Protein AF-A0A372QDQ0-F1 (afdb_monomer)

Radius of gyration: 23.82 Å; Cα contacts (8 Å, |Δi|>4): 183; chains: 1; bounding box: 50×65×63 Å

Solvent-accessible surface area (backbone atoms only — not comparable to full-atom values): 11408 Å² total; per-residue (Å²): 129,86,80,48,80,45,73,42,29,32,33,54,68,84,56,54,78,88,70,44,43,79,44,79,46,51,33,83,35,34,39,49,54,52,32,43,54,56,33,66,79,36,40,83,85,34,65,90,52,59,41,85,57,48,44,43,28,42,39,81,42,80,62,60,93,82,69,76,76,75,81,60,65,80,80,68,54,75,91,61,44,44,79,58,53,50,89,39,42,39,38,82,78,44,82,59,87,72,73,82,63,32,42,35,32,40,36,39,74,66,84,78,73,65,78,81,43,52,71,57,52,52,47,51,50,52,56,56,72,66,58,64,87,86,69,82,75,87,72,100,69,91,75,88,67,61,97,77,76,43,75,64,56,56,49,51,52,52,50,52,54,49,50,52,51,53,52,53,53,51,53,52,50,53,54,51,53,53,56,51,56,62,62,66,73,75,118

Sequence (187 aa):
MSSFNITLCCLIHGNNISAAFPVKVDNDKTIGELKKIIKDENSNEFFEVDAKNLTLWKVEIPVNDDDKEEIKQLILQDNQKTKLLGIRYIEDYWTDSPPKRCIHVIIEPPVIDISNQSTSIAKITHDMENFSLDNQMNASVPVSLSPNFFPEFLKILKENSEIMKQITLSLEQEKNRKKEFEKGNTQ

Mean predicted aligned error: 16.89 Å

Foldseek 3Di:
DDKDKAWAFEDEQQDDSVPTDIDIDIQQDFVLVVLVSVCVVVCVVCVVPDSVQKKKKFAWAADDPVSPDDPPSVPDDPVRIDTGDRGDTNCVVDVDHHDPRTHTMYIYGHDPPCPVVCVVVVVVVVVVVPDDPPPPDDDDDDPPDDPPPDPPVVVVVVVVVVVVVVVVVVVVVVVVVVVVVVVVPPD

pLDDT: mean 75.11, std 18.67, range [32.41, 97.94]

Structure (mmCIF, N/CA/C/O backbone):
data_AF-A0A372QDQ0-F1
#
_entry.id   AF-A0A372QDQ0-F1
#
loop_
_atom_site.group_PDB
_atom_site.id
_atom_site.type_symbol
_atom_site.label_atom_id
_atom_site.label_alt_id
_atom_site.label_comp_id
_atom_site.label_asym_id
_atom_site.label_entity_id
_atom_site.label_seq_id
_atom_site.pdbx_PDB_ins_code
_atom_site.Cartn_x
_atom_site.Cartn_y
_atom_site.Cartn_z
_atom_site.occupancy
_atom_site.B_iso_or_equiv
_atom_site.auth_seq_id
_atom_site.auth_comp_id
_atom_site.auth_asym_id
_atom_site.auth_atom_id
_atom_site.pdbx_PDB_model_num
ATOM 1 N N . MET A 1 1 ? -0.294 -0.193 -25.756 1.00 54.97 1 MET A N 1
ATOM 2 C CA . MET A 1 1 ? 0.833 -0.341 -24.817 1.00 54.97 1 MET A CA 1
ATOM 3 C C . MET A 1 1 ? 0.951 -1.818 -24.501 1.00 54.97 1 MET A C 1
ATOM 5 O O . MET A 1 1 ? -0.074 -2.491 -24.489 1.00 54.97 1 MET A O 1
ATOM 9 N N . SER A 1 2 ? 2.163 -2.352 -24.388 1.00 69.50 2 SER A N 1
ATOM 10 C CA . SER A 1 2 ? 2.345 -3.764 -24.042 1.00 69.50 2 SER A CA 1
ATOM 11 C C . SER A 1 2 ? 1.997 -3.946 -22.568 1.00 69.50 2 SER A C 1
ATOM 13 O O . SER A 1 2 ? 2.567 -3.243 -21.739 1.00 69.50 2 SER A O 1
ATOM 15 N N . SER A 1 3 ? 1.066 -4.848 -22.258 1.00 78.12 3 SER A N 1
ATOM 16 C CA . SER A 1 3 ? 0.787 -5.233 -20.873 1.00 78.12 3 SER A CA 1
ATOM 17 C C . SER A 1 3 ? 2.008 -5.972 -20.314 1.00 78.12 3 SER A C 1
ATOM 19 O O . SER A 1 3 ? 2.538 -6.885 -20.958 1.00 78.12 3 SER A O 1
ATOM 21 N N . PHE A 1 4 ? 2.493 -5.548 -19.152 1.00 85.19 4 PHE A N 1
ATOM 22 C CA . PHE A 1 4 ? 3.545 -6.223 -18.404 1.00 85.19 4 PHE A CA 1
ATOM 23 C C . PHE A 1 4 ? 3.188 -6.282 -16.920 1.00 85.19 4 PHE A C 1
ATOM 25 O O . PHE A 1 4 ? 2.495 -5.424 -16.378 1.00 85.19 4 PHE A O 1
ATOM 32 N N . ASN A 1 5 ? 3.684 -7.322 -16.256 1.00 90.44 5 ASN A N 1
ATOM 33 C CA . ASN A 1 5 ? 3.454 -7.535 -14.835 1.00 90.44 5 ASN A CA 1
ATOM 34 C C . ASN A 1 5 ? 4.458 -6.731 -14.007 1.00 90.44 5 ASN A C 1
ATOM 36 O O . ASN A 1 5 ? 5.669 -6.839 -14.212 1.00 90.44 5 ASN A O 1
ATOM 40 N N . ILE A 1 6 ? 3.955 -5.986 -13.030 1.00 93.06 6 ILE A N 1
ATOM 41 C CA . ILE A 1 6 ? 4.747 -5.296 -12.015 1.00 93.06 6 ILE A CA 1
ATOM 42 C C . ILE A 1 6 ? 4.590 -6.021 -10.673 1.00 93.06 6 ILE A C 1
ATOM 44 O O . ILE A 1 6 ? 3.557 -6.619 -10.372 1.00 93.06 6 ILE A O 1
ATOM 48 N N . THR A 1 7 ? 5.640 -5.999 -9.854 1.00 94.88 7 THR A N 1
ATOM 49 C CA . THR A 1 7 ? 5.570 -6.453 -8.460 1.00 94.88 7 THR A CA 1
ATOM 50 C C . THR A 1 7 ? 5.789 -5.257 -7.550 1.00 94.88 7 THR A C 1
ATOM 52 O O . THR A 1 7 ? 6.838 -4.619 -7.607 1.00 94.88 7 THR A O 1
ATOM 55 N N . LEU A 1 8 ? 4.796 -4.962 -6.718 1.00 95.62 8 LEU A N 1
ATOM 56 C CA . LEU A 1 8 ? 4.808 -3.864 -5.763 1.00 95.62 8 LEU A CA 1
ATOM 57 C C . LEU A 1 8 ? 4.923 -4.434 -4.352 1.00 95.62 8 LEU A C 1
ATOM 59 O O . LEU A 1 8 ? 4.025 -5.112 -3.871 1.00 95.62 8 LEU A O 1
ATOM 63 N N . CYS A 1 9 ? 6.028 -4.153 -3.672 1.00 94.69 9 CYS A N 1
ATOM 64 C CA . CYS A 1 9 ? 6.120 -4.351 -2.225 1.00 94.69 9 CYS A CA 1
ATOM 65 C C . CYS A 1 9 ? 5.206 -3.362 -1.488 1.00 94.69 9 CYS A C 1
ATOM 67 O O . CYS A 1 9 ? 5.363 -2.140 -1.596 1.00 94.69 9 CYS A O 1
ATOM 69 N N . CYS A 1 10 ? 4.284 -3.923 -0.727 1.00 94.44 10 CYS A N 1
ATOM 70 C CA . CYS A 1 10 ? 3.224 -3.271 0.012 1.00 94.44 10 CYS A CA 1
ATOM 71 C C . CYS A 1 10 ? 3.499 -3.365 1.515 1.00 94.44 10 CYS A C 1
ATOM 73 O O . CYS A 1 10 ? 3.966 -4.394 1.994 1.00 94.44 10 CYS A O 1
ATOM 75 N N . LEU A 1 11 ? 3.194 -2.306 2.263 1.00 91.06 11 LEU A N 1
ATOM 76 C CA . LEU A 1 11 ? 3.283 -2.288 3.722 1.00 91.06 11 LEU A CA 1
ATOM 77 C C . LEU A 1 11 ? 2.060 -1.586 4.313 1.00 91.06 11 LEU A C 1
ATOM 79 O O . LEU A 1 11 ? 1.697 -0.487 3.895 1.00 91.06 11 LEU A O 1
ATOM 83 N N . ILE A 1 12 ? 1.435 -2.207 5.307 1.00 89.00 12 ILE A N 1
ATOM 84 C CA . ILE A 1 12 ? 0.326 -1.597 6.042 1.00 89.00 12 ILE A CA 1
ATOM 85 C C . ILE A 1 12 ? 0.885 -0.545 6.999 1.00 89.00 12 ILE A C 1
ATOM 87 O O . ILE A 1 12 ? 1.876 -0.769 7.695 1.00 89.00 12 ILE A O 1
ATOM 91 N N . HIS A 1 13 ? 0.275 0.635 6.993 1.00 85.88 13 HIS A N 1
ATOM 92 C CA . HIS A 1 13 ? 0.669 1.741 7.846 1.00 85.88 13 HIS A CA 1
ATOM 93 C C . HIS A 1 13 ? 0.573 1.338 9.323 1.00 85.88 13 HIS A C 1
ATOM 95 O O . HIS A 1 13 ? -0.476 0.900 9.782 1.00 85.88 13 HIS A O 1
ATOM 101 N N . GLY A 1 14 ? 1.671 1.515 10.062 1.00 78.50 14 GLY A N 1
ATOM 102 C CA . GLY A 1 14 ? 1.791 1.109 11.465 1.00 78.50 14 GLY A CA 1
ATOM 103 C C . GLY A 1 14 ? 2.478 -0.245 11.673 1.00 78.50 14 GLY A C 1
ATOM 104 O O . GLY A 1 14 ? 2.964 -0.503 12.773 1.00 78.50 14 GLY A O 1
ATOM 105 N N . ASN A 1 15 ? 2.601 -1.072 10.632 1.00 81.31 15 ASN A N 1
ATOM 106 C CA . ASN A 1 15 ? 3.298 -2.354 10.709 1.00 81.31 15 ASN A CA 1
ATOM 107 C C . ASN A 1 15 ? 4.820 -2.183 10.565 1.00 81.31 15 ASN A C 1
ATOM 109 O O . ASN A 1 15 ? 5.322 -1.187 10.039 1.00 81.31 15 ASN A O 1
ATOM 113 N N . ASN A 1 16 ? 5.569 -3.191 11.021 1.00 81.62 16 ASN A N 1
ATOM 114 C CA . ASN A 1 16 ? 7.016 -3.263 10.823 1.00 81.62 16 ASN A CA 1
ATOM 115 C C . ASN A 1 16 ? 7.355 -3.538 9.345 1.00 81.62 16 ASN A C 1
ATOM 117 O O . ASN A 1 16 ? 6.615 -4.243 8.663 1.00 81.62 16 ASN A O 1
ATOM 121 N N . ILE A 1 17 ? 8.501 -3.045 8.864 1.00 81.25 17 ILE A N 1
ATOM 122 C CA . ILE A 1 17 ? 8.977 -3.255 7.483 1.00 81.25 17 ILE A CA 1
ATOM 123 C C . ILE A 1 17 ? 9.089 -4.751 7.133 1.00 81.25 17 ILE A C 1
ATOM 125 O O . ILE A 1 17 ? 8.812 -5.131 5.999 1.00 81.25 17 ILE A O 1
ATOM 129 N N . SER A 1 18 ? 9.414 -5.616 8.098 1.00 82.75 18 SER A N 1
ATOM 130 C CA . SER A 1 18 ? 9.432 -7.079 7.919 1.00 82.75 18 SER A CA 1
ATOM 131 C C . SER A 1 18 ? 8.070 -7.689 7.563 1.00 82.75 18 SER A C 1
ATOM 133 O O . SER A 1 18 ? 8.028 -8.774 6.991 1.00 82.75 18 SER A O 1
ATOM 135 N N . ALA A 1 19 ? 6.967 -6.995 7.860 1.00 85.62 19 ALA A N 1
ATOM 136 C CA . ALA A 1 19 ? 5.615 -7.398 7.478 1.00 85.62 19 ALA A CA 1
ATOM 137 C C . ALA A 1 19 ? 5.239 -6.951 6.054 1.00 85.62 19 ALA A C 1
ATOM 139 O O . ALA A 1 19 ? 4.101 -7.152 5.629 1.00 85.62 19 ALA A O 1
ATOM 140 N N . ALA A 1 20 ? 6.159 -6.320 5.319 1.00 89.44 20 ALA A N 1
ATOM 141 C CA . ALA A 1 20 ? 5.923 -5.972 3.930 1.00 89.44 20 ALA A CA 1
ATOM 142 C C . ALA A 1 20 ? 5.736 -7.229 3.071 1.00 89.44 20 ALA A C 1
ATOM 144 O O . ALA A 1 20 ? 6.439 -8.229 3.227 1.00 89.44 20 ALA A O 1
ATOM 145 N N . PHE A 1 21 ? 4.812 -7.155 2.119 1.00 92.12 21 PHE A N 1
ATOM 146 C CA . PHE A 1 21 ? 4.439 -8.273 1.258 1.00 92.12 21 PHE A CA 1
ATOM 147 C C . PHE A 1 21 ? 4.416 -7.848 -0.216 1.00 92.12 21 PHE A C 1
ATOM 149 O O . PHE A 1 21 ? 4.100 -6.698 -0.527 1.00 92.12 21 PHE A O 1
ATOM 156 N N . PRO A 1 22 ? 4.792 -8.733 -1.151 1.00 94.38 22 PRO A N 1
ATOM 157 C CA . PRO A 1 22 ? 4.768 -8.423 -2.573 1.00 94.38 22 PRO A CA 1
ATOM 158 C C . PRO A 1 22 ? 3.378 -8.660 -3.173 1.00 94.38 22 PRO A C 1
ATOM 160 O O . PRO A 1 22 ? 2.831 -9.747 -3.035 1.00 94.38 22 PRO A O 1
ATOM 163 N N . VAL A 1 23 ? 2.877 -7.694 -3.939 1.00 95.75 23 VAL A N 1
ATOM 164 C CA . VAL A 1 23 ? 1.646 -7.811 -4.733 1.00 95.75 23 VAL A CA 1
ATOM 165 C C . VAL A 1 23 ? 1.992 -7.784 -6.216 1.00 95.75 23 VAL A C 1
ATOM 167 O O . VAL A 1 23 ? 2.738 -6.912 -6.671 1.00 95.75 23 VAL A O 1
ATOM 170 N N . LYS A 1 24 ? 1.448 -8.729 -6.986 1.00 95.06 24 LYS A N 1
ATOM 171 C CA . LYS A 1 24 ? 1.589 -8.759 -8.449 1.00 95.06 24 LYS A CA 1
ATOM 172 C C . LYS A 1 24 ? 0.352 -8.170 -9.112 1.00 95.06 24 LYS A C 1
ATOM 174 O O . LYS A 1 24 ? -0.768 -8.521 -8.753 1.00 95.06 24 LYS A O 1
ATOM 179 N N . VAL A 1 25 ? 0.559 -7.296 -10.089 1.00 95.06 25 VAL A N 1
ATOM 180 C CA . VAL A 1 25 ? -0.524 -6.656 -10.845 1.00 95.06 25 VAL A CA 1
ATOM 181 C C . VAL A 1 25 ? -0.035 -6.303 -12.251 1.00 95.06 25 VAL A C 1
ATOM 183 O O . VAL A 1 25 ? 1.151 -6.031 -12.437 1.00 95.06 25 VAL A O 1
ATOM 186 N N . ASP A 1 26 ? -0.919 -6.320 -13.248 1.00 94.94 26 ASP A N 1
ATOM 187 C CA . ASP A 1 26 ? -0.575 -5.840 -14.590 1.00 94.94 26 ASP A CA 1
ATOM 188 C C . ASP A 1 26 ? -0.576 -4.298 -14.628 1.00 94.94 26 ASP A C 1
ATOM 190 O O . ASP A 1 26 ? -1.349 -3.635 -13.931 1.00 94.94 26 ASP A O 1
ATOM 194 N N . ASN A 1 27 ? 0.303 -3.703 -15.435 1.00 92.31 27 ASN A N 1
ATOM 195 C CA . ASN A 1 27 ? 0.452 -2.245 -15.535 1.00 92.31 27 ASN A CA 1
ATOM 196 C C . ASN A 1 27 ? -0.784 -1.534 -16.127 1.00 92.31 27 ASN A C 1
ATOM 198 O O . ASN A 1 27 ? -1.028 -0.366 -15.821 1.00 92.31 27 ASN A O 1
ATOM 202 N N . ASP A 1 28 ? -1.566 -2.241 -16.944 1.00 94.12 28 ASP A N 1
ATOM 203 C CA . ASP A 1 28 ? -2.802 -1.765 -17.573 1.00 94.12 28 ASP A CA 1
ATOM 204 C C . ASP A 1 28 ? -4.035 -1.899 -16.661 1.00 94.12 28 ASP A C 1
ATOM 206 O O . ASP A 1 28 ? -5.163 -1.621 -17.075 1.00 94.12 28 ASP A O 1
ATOM 210 N N . LYS A 1 29 ? -3.836 -2.298 -15.399 1.00 96.25 29 LYS A N 1
ATOM 211 C CA . LYS A 1 29 ? -4.876 -2.336 -14.369 1.00 96.25 29 LYS A CA 1
ATOM 212 C C . LYS A 1 29 ? -4.982 -1.026 -13.626 1.00 96.25 29 LYS A C 1
ATOM 214 O O . LYS A 1 29 ? -4.050 -0.228 -13.555 1.00 96.25 29 LYS A O 1
ATOM 219 N N . THR A 1 30 ? -6.147 -0.814 -13.036 1.00 97.44 30 THR A N 1
ATOM 220 C CA . THR A 1 30 ? -6.418 0.369 -12.221 1.00 97.44 30 THR A CA 1
ATOM 221 C C . THR A 1 30 ? -5.902 0.208 -10.793 1.00 97.44 30 THR A C 1
ATOM 223 O O . THR A 1 30 ? -5.832 -0.893 -10.243 1.00 97.44 30 THR A O 1
ATOM 226 N N . ILE A 1 31 ? -5.653 1.329 -10.114 1.00 97.94 31 ILE A N 1
ATOM 227 C CA . ILE A 1 31 ? -5.431 1.342 -8.659 1.00 97.94 31 ILE A CA 1
ATOM 228 C C . ILE A 1 31 ? -6.635 0.744 -7.911 1.00 97.94 31 ILE A C 1
ATOM 230 O O . ILE A 1 31 ? -6.475 0.135 -6.855 1.00 97.94 31 ILE A O 1
ATOM 234 N N . GLY A 1 32 ? -7.852 0.893 -8.443 1.00 97.31 32 GLY A N 1
ATOM 235 C CA . GLY A 1 32 ? -9.045 0.244 -7.901 1.00 97.31 32 GLY A CA 1
ATOM 236 C C . GLY A 1 32 ? -8.954 -1.285 -7.904 1.00 97.31 32 GLY A C 1
ATOM 237 O O . GLY A 1 32 ? -9.392 -1.916 -6.943 1.00 97.31 32 GLY A O 1
ATOM 238 N N . GLU A 1 33 ? -8.364 -1.882 -8.940 1.00 97.38 33 GLU A N 1
ATOM 239 C CA . GLU A 1 33 ? -8.083 -3.321 -8.991 1.00 97.38 33 GLU A CA 1
ATOM 240 C C . GLU A 1 33 ? -6.958 -3.709 -8.026 1.00 97.38 33 GLU A C 1
ATOM 242 O O . GLU A 1 33 ? -7.128 -4.671 -7.280 1.00 97.38 33 GLU A O 1
ATOM 247 N N . LEU A 1 34 ? -5.887 -2.911 -7.925 1.00 97.62 34 LEU A N 1
ATOM 248 C CA . LEU A 1 34 ? -4.833 -3.123 -6.922 1.00 97.62 34 LEU A CA 1
ATOM 249 C C . LEU A 1 34 ? -5.397 -3.166 -5.490 1.00 97.62 34 LEU A C 1
ATOM 251 O O . LEU A 1 34 ? -5.037 -4.044 -4.711 1.00 97.62 34 LEU A O 1
ATOM 255 N N . LYS A 1 35 ? -6.333 -2.269 -5.146 1.00 97.25 35 LYS A N 1
ATOM 256 C CA . LYS A 1 35 ? -7.010 -2.280 -3.835 1.00 97.25 35 LYS A CA 1
ATOM 257 C C . LYS A 1 35 ? -7.752 -3.592 -3.561 1.00 97.25 35 LYS A C 1
ATOM 259 O O . LYS A 1 35 ? -7.782 -4.034 -2.416 1.00 97.25 35 LYS A O 1
ATOM 264 N N . LYS A 1 36 ? -8.371 -4.196 -4.582 1.00 96.50 36 LYS A N 1
ATOM 265 C CA . LYS A 1 36 ? -9.068 -5.485 -4.441 1.00 96.50 36 LYS A CA 1
ATOM 266 C C . LYS A 1 36 ? -8.072 -6.611 -4.189 1.00 96.50 36 LYS A C 1
ATOM 268 O O . LYS A 1 36 ? -8.250 -7.341 -3.227 1.00 96.50 36 LYS A O 1
ATOM 273 N N . ILE A 1 37 ? -6.999 -6.667 -4.979 1.00 96.00 37 ILE A N 1
ATOM 274 C CA . ILE A 1 37 ? -5.940 -7.674 -4.826 1.00 96.00 37 ILE A CA 1
ATOM 275 C C . ILE A 1 37 ? -5.338 -7.605 -3.415 1.00 96.00 37 ILE A C 1
ATOM 277 O O . ILE A 1 37 ? -5.287 -8.614 -2.722 1.00 96.00 37 ILE A O 1
ATOM 281 N N . ILE A 1 38 ? -4.982 -6.403 -2.942 1.00 94.31 38 ILE A N 1
ATOM 282 C CA . ILE A 1 38 ? -4.452 -6.192 -1.583 1.00 94.31 38 ILE A CA 1
ATOM 283 C C . ILE A 1 38 ? -5.418 -6.711 -0.512 1.00 94.31 38 ILE A C 1
ATOM 285 O O . ILE A 1 38 ? -4.987 -7.377 0.431 1.00 94.31 38 ILE A O 1
ATOM 289 N N . LYS A 1 39 ? -6.714 -6.392 -0.641 1.00 90.81 39 LYS A N 1
ATOM 290 C CA . LYS A 1 39 ? -7.747 -6.850 0.295 1.00 90.81 39 LYS A CA 1
ATOM 291 C C . LYS A 1 39 ? -7.862 -8.371 0.299 1.00 90.81 39 LYS A C 1
ATOM 293 O O . LYS A 1 39 ? -7.965 -8.958 1.370 1.00 90.81 39 LYS A O 1
ATOM 298 N N . ASP A 1 40 ? -7.868 -8.986 -0.876 1.00 90.19 40 ASP A N 1
ATOM 299 C CA . ASP A 1 40 ? -8.051 -10.428 -1.021 1.00 90.19 40 ASP A CA 1
ATOM 300 C C . ASP A 1 40 ? -6.836 -11.201 -0.477 1.00 90.19 40 ASP A C 1
ATOM 302 O O . ASP A 1 40 ? -7.013 -12.220 0.188 1.00 90.19 40 ASP A O 1
ATOM 306 N N . GLU A 1 41 ? -5.615 -10.684 -0.660 1.00 88.88 41 GLU A N 1
ATOM 307 C CA . GLU A 1 41 ? -4.389 -11.257 -0.079 1.00 88.88 41 GLU A CA 1
ATOM 308 C C . GLU A 1 41 ? -4.310 -11.098 1.451 1.00 88.88 41 GLU A C 1
ATOM 310 O O . GLU A 1 41 ? -3.704 -11.925 2.129 1.00 88.88 41 GLU A O 1
ATOM 315 N N . ASN A 1 42 ? -4.946 -10.063 2.008 1.00 85.25 42 ASN A N 1
ATOM 316 C CA . ASN A 1 42 ? -4.941 -9.752 3.441 1.00 85.25 42 ASN A CA 1
ATOM 317 C C . ASN A 1 42 ? -6.360 -9.817 4.024 1.00 85.25 42 ASN A C 1
ATOM 319 O O . ASN A 1 42 ? -6.782 -8.947 4.789 1.00 85.25 42 ASN A O 1
ATOM 323 N N . SER A 1 43 ? -7.111 -10.858 3.658 1.00 80.12 43 SER A N 1
ATOM 324 C CA . SER A 1 43 ? -8.539 -10.979 3.973 1.00 80.12 43 SER A CA 1
ATOM 325 C C . SER A 1 43 ? -8.855 -10.926 5.466 1.00 80.12 43 SER A C 1
ATOM 327 O O . SER A 1 43 ? -9.931 -10.469 5.831 1.00 80.12 43 SER A O 1
ATOM 329 N N . ASN A 1 44 ? -7.939 -11.388 6.322 1.00 77.88 44 ASN A N 1
ATOM 330 C CA . ASN A 1 44 ? -8.107 -11.344 7.777 1.00 77.88 44 ASN A CA 1
ATOM 331 C C . ASN A 1 44 ? -7.962 -9.917 8.322 1.00 77.88 44 ASN A C 1
ATOM 333 O O . ASN A 1 44 ? -8.738 -9.511 9.178 1.00 77.88 44 ASN A O 1
ATOM 337 N N . GLU A 1 45 ? -7.002 -9.157 7.796 1.00 78.81 45 GLU A N 1
ATOM 338 C CA . GLU A 1 45 ? -6.728 -7.778 8.216 1.00 78.81 45 GLU A CA 1
ATOM 339 C C . GLU A 1 45 ? -7.816 -6.815 7.717 1.00 78.81 45 GLU A C 1
ATOM 341 O O . GLU A 1 45 ? -8.217 -5.880 8.406 1.00 78.81 45 GLU A O 1
ATOM 346 N N . PHE A 1 46 ? -8.338 -7.067 6.513 1.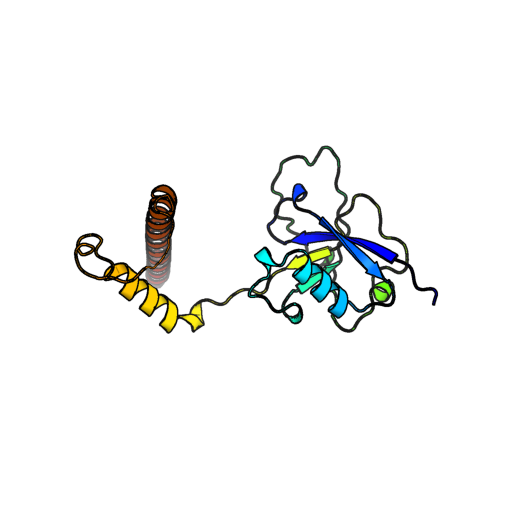00 80.31 46 PHE A N 1
ATOM 347 C CA . PHE A 1 46 ? -9.319 -6.209 5.843 1.00 80.31 46 PHE A CA 1
ATOM 348 C C . PHE A 1 46 ? -10.713 -6.843 5.730 1.00 80.31 46 PHE A C 1
ATOM 350 O O . PHE A 1 46 ? -11.476 -6.482 4.831 1.00 80.31 46 PHE A O 1
ATOM 357 N N . PHE A 1 47 ? -11.068 -7.778 6.620 1.00 78.81 47 PHE A N 1
ATOM 358 C CA . PHE A 1 47 ? -12.335 -8.522 6.548 1.00 78.81 47 PHE A CA 1
ATOM 359 C C . PHE A 1 47 ? -13.565 -7.598 6.509 1.00 78.81 47 PHE A C 1
ATOM 361 O O . PHE A 1 47 ? -14.452 -7.780 5.676 1.00 78.81 47 PHE A O 1
ATOM 368 N N . GLU A 1 48 ? -13.583 -6.566 7.357 1.00 80.44 48 GLU A N 1
ATOM 369 C CA . GLU A 1 48 ? -14.692 -5.602 7.466 1.00 80.44 48 GLU A CA 1
ATOM 370 C C . GLU A 1 48 ? -14.488 -4.332 6.624 1.00 80.44 48 GLU A C 1
ATOM 372 O O . GLU A 1 48 ? -15.326 -3.429 6.617 1.00 80.44 48 GLU A O 1
ATOM 377 N N . VAL A 1 49 ? -13.368 -4.233 5.906 1.00 83.75 49 VAL A N 1
ATOM 378 C CA . VAL A 1 49 ? -12.994 -3.030 5.162 1.00 83.75 49 VAL A CA 1
ATOM 379 C C . VAL A 1 49 ? -13.277 -3.229 3.679 1.00 83.75 49 VAL A C 1
ATOM 381 O O . VAL A 1 49 ? -12.649 -4.047 3.010 1.00 83.75 49 VAL A O 1
ATOM 384 N N . ASP A 1 50 ? -14.183 -2.428 3.115 1.00 87.94 50 ASP A N 1
ATOM 385 C CA . ASP A 1 50 ? -14.343 -2.374 1.661 1.00 87.94 50 ASP A CA 1
ATOM 386 C C . ASP A 1 50 ? -13.029 -1.940 0.996 1.00 87.94 50 ASP A C 1
ATOM 388 O O . ASP A 1 50 ? -12.454 -0.912 1.356 1.00 87.94 50 ASP A O 1
ATOM 392 N N . ALA A 1 51 ? -12.615 -2.633 -0.071 1.00 91.50 51 ALA A N 1
ATOM 393 C CA . ALA A 1 51 ? -11.392 -2.303 -0.812 1.00 91.50 51 ALA A CA 1
ATOM 394 C C . ALA A 1 51 ? -11.337 -0.823 -1.233 1.00 91.50 51 ALA A C 1
ATOM 396 O O . ALA A 1 51 ? -10.284 -0.195 -1.186 1.00 91.50 51 ALA A O 1
ATOM 397 N N . LYS A 1 52 ? -12.481 -0.223 -1.596 1.00 92.25 52 LYS A N 1
ATOM 398 C CA . LYS A 1 52 ? -12.574 1.195 -1.995 1.00 92.25 52 LYS A CA 1
ATOM 399 C C . LYS A 1 52 ? -12.144 2.165 -0.880 1.00 92.25 52 LYS A C 1
ATOM 401 O O . LYS A 1 52 ? -11.635 3.240 -1.203 1.00 92.25 52 LYS A O 1
ATOM 406 N N . ASN A 1 53 ? -12.324 1.768 0.382 1.00 91.31 53 ASN A N 1
ATOM 407 C CA . ASN A 1 53 ? -12.047 2.570 1.573 1.00 91.31 53 ASN A CA 1
ATOM 408 C C . ASN A 1 53 ? -10.565 2.532 1.973 1.00 91.31 53 ASN A C 1
ATOM 410 O O . ASN A 1 53 ? -10.138 3.374 2.758 1.00 91.31 53 ASN A O 1
ATOM 414 N N . LEU A 1 54 ? -9.771 1.611 1.414 1.00 93.38 54 LEU A N 1
ATOM 415 C CA . LEU A 1 54 ? -8.321 1.615 1.590 1.00 93.38 54 LEU A CA 1
ATOM 416 C C . LEU A 1 54 ? -7.725 2.859 0.934 1.00 93.38 54 LEU A C 1
ATOM 418 O O . LEU A 1 54 ? -7.993 3.138 -0.242 1.00 93.38 54 LEU A O 1
ATOM 422 N N . THR A 1 55 ? -6.885 3.591 1.657 1.00 94.50 55 THR A N 1
ATOM 423 C CA . THR A 1 55 ? -6.064 4.648 1.066 1.00 94.50 55 THR A CA 1
ATOM 424 C C . THR A 1 55 ? -4.698 4.070 0.732 1.00 94.50 55 THR A C 1
ATOM 426 O O . THR A 1 55 ? -4.054 3.461 1.575 1.00 94.50 55 THR A O 1
ATOM 429 N N . LEU A 1 56 ? -4.269 4.228 -0.520 1.00 96.75 56 LEU A N 1
ATOM 430 C CA . LEU A 1 56 ? -2.964 3.759 -0.972 1.00 96.75 56 LEU A CA 1
ATOM 431 C C . LEU A 1 56 ? -2.066 4.959 -1.273 1.00 96.75 56 LEU A C 1
ATOM 433 O O . LEU A 1 56 ? -2.502 5.929 -1.904 1.00 96.75 56 LEU A O 1
ATOM 437 N N . TRP A 1 57 ? -0.809 4.863 -0.863 1.00 96.25 57 TRP A N 1
ATOM 438 C CA . TRP A 1 57 ? 0.204 5.889 -1.069 1.00 96.25 57 TRP A CA 1
ATOM 439 C C . TRP A 1 57 ? 1.403 5.299 -1.806 1.00 96.25 57 TRP A C 1
ATOM 441 O O . TRP A 1 57 ? 1.989 4.331 -1.333 1.00 96.25 57 TRP A O 1
ATOM 451 N N . LYS A 1 58 ? 1.799 5.897 -2.933 1.00 95.44 58 LYS A N 1
ATOM 452 C CA . LYS A 1 58 ? 3.072 5.608 -3.596 1.00 95.44 58 LYS A CA 1
ATOM 453 C C . LYS A 1 58 ? 4.206 6.208 -2.785 1.00 95.44 58 LYS A C 1
ATOM 455 O O . LYS A 1 58 ? 4.175 7.398 -2.467 1.00 95.44 58 LYS A O 1
ATOM 460 N N . VAL A 1 59 ? 5.211 5.390 -2.528 1.00 92.75 59 VAL A N 1
ATOM 461 C CA . VAL A 1 59 ? 6.443 5.740 -1.823 1.00 92.75 59 VAL A CA 1
ATOM 462 C C . VAL A 1 59 ? 7.624 5.069 -2.523 1.00 92.75 59 VAL A C 1
ATOM 464 O O . VAL A 1 59 ? 7.440 4.230 -3.405 1.00 92.75 59 VAL A O 1
ATOM 467 N N . GLU A 1 60 ? 8.836 5.450 -2.145 1.00 91.31 60 GLU A N 1
ATOM 468 C CA . GLU A 1 60 ? 10.060 4.774 -2.569 1.00 91.31 60 GLU A CA 1
ATOM 469 C C . GLU A 1 60 ? 11.003 4.721 -1.370 1.00 91.31 60 GLU A C 1
ATOM 471 O O . GLU A 1 60 ? 11.786 5.637 -1.131 1.00 91.31 60 GLU A O 1
ATOM 476 N N . ILE A 1 61 ? 10.838 3.687 -0.543 1.00 87.88 61 ILE A N 1
ATOM 477 C CA . ILE A 1 61 ? 11.587 3.538 0.710 1.00 87.88 61 ILE A CA 1
ATOM 478 C C . ILE A 1 61 ? 12.522 2.346 0.552 1.00 87.88 61 ILE A C 1
ATOM 480 O O . ILE A 1 61 ? 12.028 1.216 0.549 1.00 87.88 61 ILE A O 1
ATOM 484 N N . PRO A 1 62 ? 13.837 2.565 0.415 1.00 86.75 62 PRO A N 1
ATOM 485 C CA . PRO A 1 62 ? 14.810 1.484 0.399 1.00 86.75 62 PRO A CA 1
ATOM 486 C C . PRO A 1 62 ? 14.759 0.687 1.702 1.00 86.75 62 PRO A C 1
ATOM 488 O O . PRO A 1 62 ? 14.643 1.268 2.780 1.00 86.75 62 PRO A O 1
ATOM 491 N N . VAL A 1 63 ? 14.860 -0.633 1.589 1.00 79.75 63 VAL A N 1
ATOM 492 C CA . VAL A 1 63 ? 14.985 -1.558 2.716 1.00 79.75 63 VAL A CA 1
ATOM 493 C C . VAL A 1 63 ? 16.396 -2.135 2.681 1.00 79.75 63 VAL A C 1
ATOM 495 O O . VAL A 1 63 ? 16.755 -2.826 1.722 1.00 79.75 63 VAL A O 1
ATOM 498 N N . ASN A 1 64 ? 17.199 -1.845 3.704 1.00 74.56 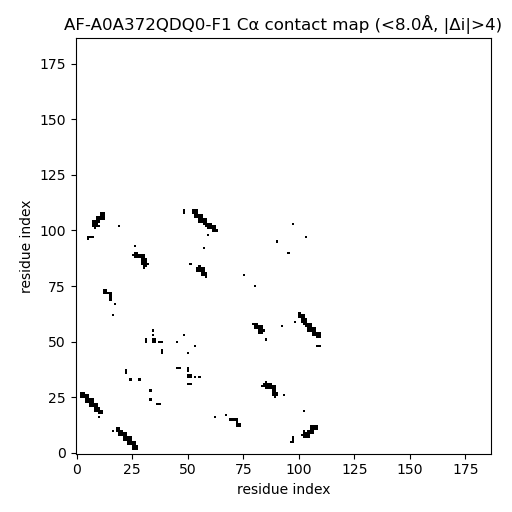64 ASN A N 1
ATOM 499 C CA . ASN A 1 64 ? 18.522 -2.438 3.866 1.00 74.56 64 ASN A CA 1
ATOM 500 C C . ASN A 1 64 ? 18.438 -3.696 4.739 1.00 74.56 64 ASN A C 1
ATOM 502 O O . ASN A 1 64 ? 17.616 -3.793 5.647 1.00 74.56 64 ASN A O 1
ATOM 506 N N . ASP A 1 65 ? 19.337 -4.653 4.499 1.00 67.25 65 ASP A N 1
ATOM 507 C CA . ASP A 1 65 ? 19.387 -5.919 5.248 1.00 67.25 65 ASP A CA 1
ATOM 508 C C . ASP A 1 65 ? 19.729 -5.725 6.747 1.00 67.25 65 ASP A C 1
ATOM 510 O O . ASP A 1 65 ? 19.490 -6.621 7.563 1.00 67.25 65 ASP A O 1
ATOM 514 N N . ASP A 1 66 ? 20.246 -4.543 7.106 1.00 63.81 66 ASP A N 1
ATOM 515 C CA . ASP A 1 66 ? 20.573 -4.122 8.473 1.00 63.81 66 ASP A CA 1
ATOM 516 C C . ASP A 1 66 ? 19.401 -3.433 9.199 1.00 63.81 66 ASP A C 1
ATOM 518 O O . ASP A 1 66 ? 19.471 -3.229 10.412 1.00 63.81 66 ASP A O 1
ATOM 522 N N . ASP A 1 67 ? 18.292 -3.126 8.511 1.00 61.31 67 ASP A N 1
ATOM 523 C CA . ASP A 1 67 ? 17.100 -2.469 9.084 1.00 61.31 67 ASP A CA 1
ATOM 524 C C . ASP A 1 67 ? 16.230 -3.453 9.899 1.00 61.31 67 ASP A C 1
ATOM 526 O O . ASP A 1 67 ? 14.998 -3.413 9.878 1.00 61.31 67 ASP A O 1
ATOM 530 N N . LYS A 1 68 ? 16.881 -4.385 10.603 1.00 54.38 68 LYS A N 1
ATOM 531 C CA . LYS A 1 68 ? 16.270 -5.604 11.136 1.00 54.38 68 LYS A CA 1
ATOM 532 C C . LYS A 1 68 ? 15.259 -5.408 12.252 1.00 54.38 68 LYS A C 1
ATOM 534 O O . LYS A 1 68 ? 14.528 -6.358 12.503 1.00 54.38 68 LYS A O 1
ATOM 539 N N . GLU A 1 69 ? 15.179 -4.262 12.926 1.00 52.06 69 GLU A N 1
ATOM 540 C CA . GLU A 1 69 ? 14.410 -4.264 14.179 1.00 52.06 69 GLU A CA 1
ATOM 541 C C . GLU A 1 69 ? 13.810 -2.957 14.678 1.00 52.06 69 GLU A C 1
ATOM 543 O O . GLU A 1 69 ? 13.016 -2.996 15.615 1.00 52.06 69 GLU A O 1
ATOM 548 N N . GLU A 1 70 ? 14.067 -1.803 14.075 1.00 50.25 70 GLU A N 1
ATOM 549 C CA . GLU A 1 70 ? 13.491 -0.586 14.641 1.00 50.25 70 GLU A CA 1
ATOM 550 C C . GLU A 1 70 ? 12.160 -0.255 13.986 1.00 50.25 70 GLU A C 1
ATOM 552 O O . GLU A 1 70 ? 12.078 0.058 12.798 1.00 50.25 70 GLU A O 1
ATOM 557 N N . ILE A 1 71 ? 11.111 -0.316 14.812 1.00 47.25 71 ILE A N 1
ATOM 558 C CA . ILE A 1 71 ? 9.803 0.308 14.616 1.00 47.25 71 ILE A CA 1
ATOM 559 C C . ILE A 1 71 ? 10.029 1.806 14.378 1.00 47.25 71 ILE A C 1
ATOM 561 O O . ILE A 1 71 ? 9.779 2.659 15.225 1.00 47.25 71 ILE A O 1
ATOM 565 N N . LYS A 1 72 ? 10.500 2.158 13.190 1.00 51.72 72 LYS A N 1
ATOM 566 C CA . LYS A 1 72 ? 10.225 3.457 12.621 1.00 51.72 72 LYS A CA 1
ATOM 567 C C . LYS A 1 72 ? 8.816 3.293 12.103 1.00 51.72 72 LYS A C 1
ATOM 569 O O . LYS A 1 72 ? 8.612 2.815 10.991 1.00 51.72 72 LYS A O 1
ATOM 574 N N . GLN A 1 73 ? 7.836 3.654 12.936 1.00 55.53 73 GLN A N 1
ATOM 575 C CA . GLN A 1 73 ? 6.605 4.209 12.386 1.00 55.53 73 GLN A CA 1
ATOM 576 C C . GLN A 1 73 ? 7.076 5.145 11.280 1.00 55.53 73 GLN A C 1
ATOM 578 O O . GLN A 1 73 ? 7.815 6.093 11.553 1.00 55.53 73 GLN A O 1
ATOM 583 N N . LEU A 1 74 ? 6.829 4.760 10.032 1.00 61.09 74 LEU A N 1
ATOM 584 C CA . LEU A 1 74 ? 7.318 5.480 8.872 1.00 61.09 74 LEU A CA 1
ATOM 585 C C . LEU A 1 74 ? 6.541 6.794 8.847 1.00 61.09 74 LEU A C 1
ATOM 587 O O . LEU A 1 74 ? 5.499 6.902 8.206 1.00 61.09 74 LEU A O 1
ATOM 591 N N . ILE A 1 75 ? 7.021 7.779 9.612 1.00 61.56 75 ILE A N 1
ATO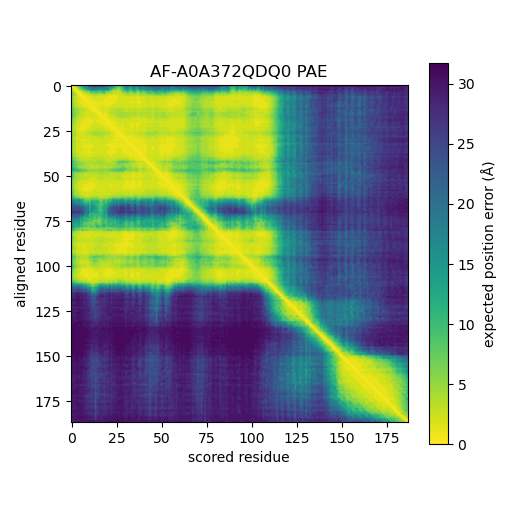M 592 C CA . ILE A 1 75 ? 6.524 9.150 9.601 1.00 61.56 75 ILE A CA 1
ATOM 593 C C . ILE A 1 75 ? 7.042 9.749 8.299 1.00 61.56 75 ILE A C 1
ATOM 595 O O . ILE A 1 75 ? 8.061 10.435 8.245 1.00 61.56 75 ILE A O 1
ATOM 599 N N . LEU A 1 76 ? 6.364 9.390 7.216 1.00 66.06 76 LEU A N 1
ATOM 600 C CA . LEU A 1 76 ? 6.599 9.962 5.908 1.00 66.06 76 LEU A CA 1
ATOM 601 C C . LEU A 1 76 ? 5.973 11.344 5.892 1.00 66.06 76 LEU A C 1
ATOM 603 O O . LEU A 1 76 ? 4.772 11.497 6.137 1.00 66.06 76 LEU A O 1
ATOM 607 N N . GLN A 1 77 ? 6.796 12.335 5.574 1.00 72.00 77 GLN A N 1
ATOM 608 C CA . GLN A 1 77 ? 6.314 13.675 5.286 1.00 72.00 77 GLN A CA 1
ATOM 609 C C . GLN A 1 77 ? 5.391 13.624 4.060 1.00 72.00 77 GLN A C 1
ATOM 611 O O . GLN A 1 77 ? 5.570 12.794 3.165 1.00 72.00 77 GLN A O 1
ATOM 616 N N . ASP A 1 78 ? 4.408 14.521 3.983 1.00 73.38 78 ASP A N 1
ATOM 617 C CA . ASP A 1 78 ? 3.432 14.521 2.882 1.00 73.38 78 ASP A CA 1
ATOM 618 C C . ASP A 1 78 ? 4.071 14.729 1.500 1.00 73.38 78 ASP A C 1
ATOM 620 O O . ASP A 1 78 ? 3.521 14.299 0.492 1.00 73.38 78 ASP A O 1
ATOM 624 N N . ASN A 1 79 ? 5.267 15.320 1.437 1.00 75.56 79 ASN A N 1
ATOM 625 C CA . ASN A 1 79 ? 6.038 15.467 0.202 1.00 75.56 79 ASN A CA 1
ATOM 626 C C . ASN A 1 79 ? 6.797 14.192 -0.223 1.00 75.56 79 ASN A C 1
ATOM 628 O O . ASN A 1 79 ? 7.333 14.157 -1.328 1.00 75.56 79 ASN A O 1
ATOM 632 N N . GLN A 1 80 ? 6.855 13.158 0.622 1.00 79.56 80 GLN A N 1
ATOM 633 C CA . GLN A 1 80 ? 7.533 11.883 0.343 1.00 79.56 80 GLN A CA 1
ATOM 634 C C . GLN A 1 80 ? 6.567 10.773 -0.088 1.00 79.56 80 GLN A C 1
ATOM 636 O O . GLN A 1 80 ? 7.003 9.672 -0.430 1.00 79.56 80 GLN A O 1
ATOM 641 N N . LYS A 1 81 ? 5.257 11.043 -0.080 1.00 89.12 81 LYS A N 1
ATOM 642 C CA . LYS A 1 81 ? 4.217 10.088 -0.464 1.00 89.12 81 LYS A CA 1
ATOM 643 C C . LYS A 1 81 ? 3.242 10.717 -1.452 1.00 89.12 81 LYS A C 1
ATOM 645 O O . LYS A 1 81 ? 2.852 11.869 -1.320 1.00 89.12 81 LYS A O 1
ATOM 650 N N . THR A 1 82 ? 2.820 9.955 -2.455 1.00 94.69 82 THR A N 1
ATOM 651 C CA . THR A 1 82 ? 1.824 10.403 -3.441 1.00 94.69 82 THR A CA 1
ATOM 652 C C . THR A 1 82 ? 0.565 9.563 -3.317 1.00 94.69 82 THR A C 1
ATOM 654 O O . THR A 1 82 ? 0.623 8.341 -3.421 1.00 94.69 82 THR A O 1
ATOM 657 N N . LYS A 1 83 ? -0.592 10.195 -3.109 1.00 95.94 83 LYS A N 1
ATOM 658 C CA . LYS A 1 83 ? -1.864 9.469 -3.014 1.00 95.94 83 LYS A CA 1
ATOM 659 C C . LYS A 1 83 ? -2.212 8.812 -4.353 1.00 95.94 83 LYS A C 1
ATOM 661 O O . LYS A 1 83 ? -2.272 9.480 -5.386 1.00 95.94 83 LYS A O 1
ATOM 666 N N . LEU A 1 84 ? -2.493 7.513 -4.317 1.00 96.94 84 LEU A N 1
ATOM 667 C CA . LEU A 1 84 ? -2.903 6.736 -5.482 1.00 96.94 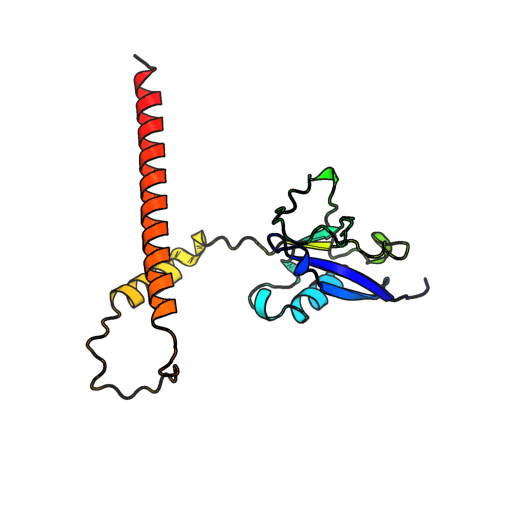84 LEU A CA 1
ATOM 668 C C . LEU A 1 84 ? -4.420 6.843 -5.676 1.00 96.94 84 LEU A C 1
ATOM 670 O O . LEU A 1 84 ? -5.215 6.520 -4.786 1.00 96.94 84 LEU A O 1
ATOM 674 N N . LEU A 1 85 ? -4.835 7.311 -6.851 1.00 97.12 85 LEU A N 1
ATOM 675 C CA . LEU A 1 85 ? -6.238 7.523 -7.190 1.00 97.12 85 LEU A CA 1
ATOM 676 C C . LEU A 1 85 ? -6.814 6.270 -7.842 1.00 97.12 85 LEU A C 1
ATOM 678 O O . LEU A 1 85 ? -6.285 5.801 -8.840 1.00 97.12 85 LEU A O 1
ATOM 682 N N . GLY A 1 86 ? -7.945 5.774 -7.330 1.00 95.81 86 GLY A N 1
ATOM 683 C CA . GLY A 1 86 ? -8.556 4.514 -7.779 1.00 95.81 86 GLY A CA 1
ATOM 684 C C . GLY A 1 86 ? -8.861 4.426 -9.281 1.00 95.81 86 GLY A C 1
ATOM 685 O O . GLY A 1 86 ? -8.885 3.328 -9.820 1.00 95.81 86 GLY A O 1
ATOM 686 N N . ILE A 1 87 ? -9.080 5.568 -9.941 1.00 96.25 87 ILE A N 1
ATOM 687 C CA . ILE A 1 87 ? -9.404 5.664 -11.376 1.00 96.25 87 ILE A CA 1
ATOM 688 C C . ILE A 1 87 ? -8.178 5.616 -12.297 1.00 96.25 87 ILE A C 1
ATOM 690 O O . ILE A 1 87 ? -8.338 5.482 -13.504 1.00 96.25 87 ILE A O 1
ATOM 694 N N . ARG A 1 88 ? -6.977 5.814 -11.747 1.00 97.25 88 ARG A N 1
ATOM 695 C CA . ARG A 1 88 ? -5.726 5.858 -12.508 1.00 97.25 88 ARG A CA 1
ATOM 696 C C . ARG A 1 88 ? -5.203 4.449 -12.733 1.00 97.25 88 ARG A C 1
ATOM 698 O O . ARG A 1 88 ? -5.492 3.546 -11.940 1.00 97.25 88 ARG A O 1
ATOM 705 N N . TYR A 1 89 ? -4.439 4.287 -13.800 1.00 96.25 89 TYR A N 1
ATOM 706 C CA . TYR A 1 89 ? -3.772 3.033 -14.110 1.00 96.25 89 TYR A CA 1
ATOM 707 C C . TYR A 1 89 ? -2.482 2.895 -13.304 1.00 96.25 89 TYR A C 1
ATOM 709 O O . TYR A 1 89 ? -1.935 3.876 -12.800 1.00 96.25 89 TYR A O 1
ATOM 717 N N . ILE A 1 90 ? -1.998 1.668 -13.154 1.00 96.44 90 ILE A N 1
ATOM 718 C CA . ILE A 1 90 ? -0.716 1.386 -12.504 1.00 96.44 90 ILE A CA 1
ATOM 719 C C . ILE A 1 90 ? 0.420 2.070 -13.277 1.00 96.44 90 ILE A C 1
ATOM 721 O O . ILE A 1 90 ? 1.271 2.719 -12.668 1.00 96.44 90 ILE A O 1
ATOM 725 N N . GLU A 1 91 ? 0.385 2.020 -14.609 1.00 95.06 91 GLU A N 1
ATOM 726 C CA . GLU A 1 91 ? 1.376 2.678 -15.471 1.00 95.06 91 GLU A CA 1
ATOM 727 C C . GLU A 1 91 ? 1.416 4.213 -15.346 1.00 95.06 91 GLU A C 1
ATOM 729 O O . GLU A 1 91 ? 2.462 4.805 -15.599 1.00 95.06 91 GLU A O 1
ATOM 734 N N . ASP A 1 92 ? 0.341 4.863 -14.872 1.00 94.88 92 ASP A N 1
ATOM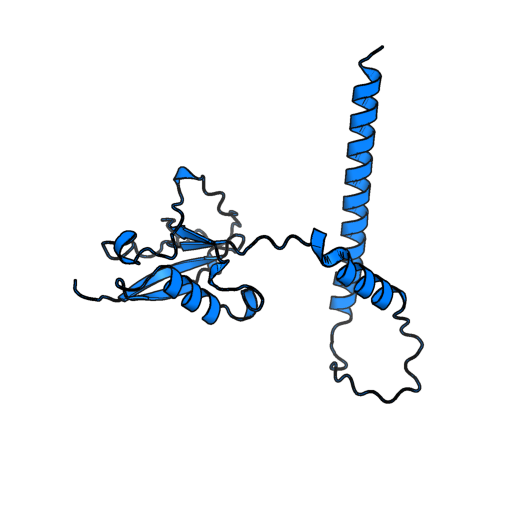 735 C CA . ASP A 1 92 ? 0.340 6.314 -14.601 1.00 94.88 92 ASP A CA 1
ATOM 736 C C . ASP A 1 92 ? 1.310 6.690 -13.461 1.00 94.88 92 ASP A C 1
ATOM 738 O O . ASP A 1 92 ? 1.736 7.841 -13.345 1.00 94.88 92 ASP A O 1
ATOM 742 N N . TYR A 1 93 ? 1.630 5.731 -12.588 1.00 95.12 93 TYR A N 1
ATOM 743 C CA . TYR A 1 93 ? 2.484 5.918 -11.414 1.00 95.12 93 TYR A CA 1
ATOM 744 C C . TYR A 1 93 ? 3.832 5.208 -11.533 1.00 95.12 93 TYR A C 1
ATOM 746 O O . TYR A 1 93 ? 4.820 5.675 -10.962 1.00 95.12 93 TYR A O 1
ATOM 754 N N . TRP A 1 94 ? 3.871 4.088 -12.250 1.00 93.81 94 TRP A N 1
ATOM 755 C CA . TRP A 1 94 ? 5.071 3.297 -12.497 1.00 93.81 94 TRP A CA 1
ATOM 756 C C . TRP A 1 94 ? 5.210 3.059 -14.000 1.00 93.81 94 TRP A C 1
ATOM 758 O O . TRP A 1 94 ? 4.778 2.035 -14.523 1.00 93.81 94 TRP A O 1
ATOM 768 N N . THR A 1 95 ? 5.808 4.033 -14.689 1.00 88.75 95 THR A N 1
ATOM 769 C CA . THR A 1 95 ? 6.103 3.950 -16.130 1.00 88.75 95 THR A CA 1
ATOM 770 C C . THR A 1 95 ? 7.128 2.866 -16.442 1.00 88.75 95 THR A C 1
ATOM 772 O O . THR A 1 95 ? 7.062 2.224 -17.486 1.00 88.75 95 THR A O 1
ATOM 775 N N . ASP A 1 96 ? 8.052 2.650 -15.508 1.00 86.31 96 ASP A N 1
ATOM 776 C CA . ASP A 1 96 ? 9.116 1.660 -15.571 1.00 86.31 96 ASP A CA 1
ATOM 777 C C . ASP A 1 96 ? 9.003 0.673 -14.406 1.00 86.31 96 ASP A C 1
ATOM 779 O O . ASP A 1 96 ? 8.257 0.882 -13.443 1.00 86.31 96 ASP A O 1
ATOM 783 N N . SER A 1 97 ? 9.785 -0.409 -14.470 1.00 85.62 97 SER A N 1
ATOM 784 C CA . SER A 1 97 ? 9.859 -1.357 -13.359 1.00 85.62 97 SER A CA 1
ATOM 785 C C . SER A 1 97 ? 10.334 -0.640 -12.088 1.00 85.62 97 SER A C 1
ATOM 787 O O . SER A 1 97 ? 11.389 -0.000 -12.108 1.00 85.62 97 SER A O 1
ATOM 789 N N . PRO A 1 98 ? 9.615 -0.784 -10.966 1.00 89.50 98 PRO A N 1
ATOM 790 C CA . PRO A 1 98 ? 9.947 -0.105 -9.733 1.00 89.50 98 PRO A CA 1
ATOM 791 C C . PRO A 1 98 ? 11.263 -0.658 -9.157 1.00 89.50 9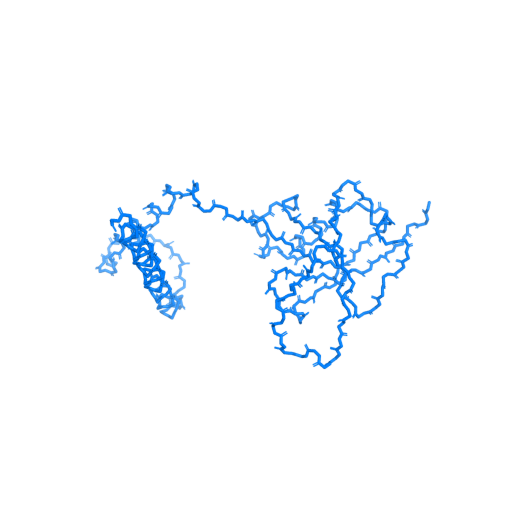8 PRO A C 1
ATOM 793 O O . PRO A 1 98 ? 11.609 -1.822 -9.420 1.00 89.50 98 PRO A O 1
ATOM 796 N N . PRO A 1 99 ? 12.014 0.150 -8.387 1.00 89.31 99 PRO A N 1
ATOM 797 C CA . PRO A 1 99 ? 13.281 -0.273 -7.802 1.00 89.31 99 PRO A CA 1
ATOM 798 C C . PRO A 1 99 ? 13.139 -1.523 -6.929 1.00 89.31 99 PRO A C 1
ATOM 800 O O . PRO A 1 99 ? 12.220 -1.662 -6.132 1.00 89.31 99 PRO A O 1
ATOM 803 N N . LYS A 1 100 ? 14.082 -2.459 -7.035 1.00 88.06 100 LYS A N 1
ATOM 804 C CA . LYS A 1 100 ? 14.079 -3.646 -6.168 1.00 88.06 100 LYS A CA 1
ATOM 805 C C . LYS A 1 100 ? 14.438 -3.260 -4.732 1.00 88.06 100 LYS A C 1
ATOM 807 O O . LYS A 1 100 ? 15.197 -2.322 -4.524 1.00 88.06 100 LYS A O 1
ATOM 812 N N . ARG A 1 101 ? 13.976 -4.063 -3.764 1.00 85.81 101 ARG A N 1
ATOM 813 C CA . ARG A 1 101 ? 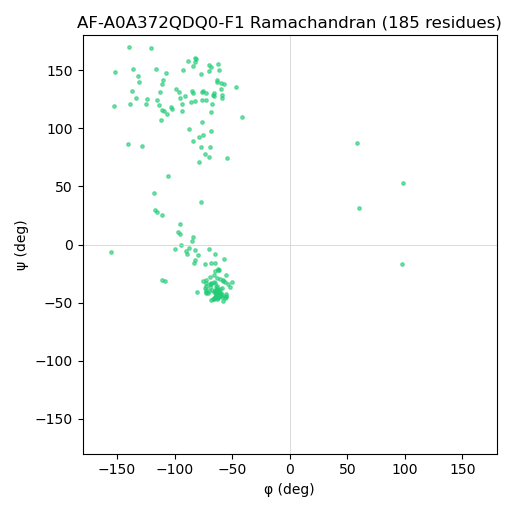14.238 -3.878 -2.319 1.00 85.81 101 ARG A CA 1
ATOM 814 C C . ARG A 1 101 ? 13.733 -2.537 -1.771 1.00 85.81 101 ARG A C 1
ATOM 816 O O . ARG A 1 101 ? 14.302 -2.006 -0.827 1.00 85.81 101 ARG A O 1
ATOM 823 N N . CYS A 1 102 ? 12.649 -2.017 -2.340 1.00 89.94 102 CYS A N 1
ATOM 824 C CA . CYS A 1 102 ? 11.953 -0.850 -1.815 1.00 89.94 102 CYS A CA 1
ATOM 825 C C . CYS A 1 102 ? 10.532 -1.214 -1.384 1.00 89.94 102 CYS A C 1
ATOM 827 O O . CYS A 1 102 ? 9.913 -2.103 -1.969 1.00 89.94 102 CYS A O 1
ATOM 829 N N . ILE A 1 103 ? 9.990 -0.497 -0.401 1.00 91.81 103 ILE A N 1
ATOM 830 C CA . ILE A 1 103 ? 8.541 -0.373 -0.234 1.00 91.81 103 ILE A CA 1
ATOM 831 C C . ILE A 1 103 ? 8.044 0.601 -1.297 1.00 91.81 103 ILE A C 1
ATOM 833 O O . ILE A 1 103 ? 8.600 1.690 -1.457 1.00 91.81 103 ILE A O 1
ATOM 837 N N . HIS A 1 104 ? 6.998 0.196 -2.012 1.00 95.19 104 HIS A N 1
ATOM 838 C CA . HIS A 1 104 ? 6.410 0.958 -3.114 1.00 95.19 104 HIS A CA 1
ATOM 839 C C . HIS A 1 104 ? 5.054 1.543 -2.746 1.00 95.19 104 HIS A C 1
ATOM 841 O O . HIS A 1 104 ? 4.676 2.597 -3.259 1.00 95.19 104 HIS A O 1
ATOM 847 N N . VAL A 1 105 ? 4.309 0.844 -1.883 1.00 95.88 105 VAL A N 1
ATOM 848 C CA . VAL A 1 105 ? 2.947 1.211 -1.502 1.00 95.88 105 VAL A CA 1
ATOM 849 C C . VAL A 1 105 ? 2.774 1.122 0.010 1.00 95.88 105 VAL A C 1
ATOM 851 O O . VAL A 1 105 ? 2.999 0.064 0.593 1.00 95.88 105 VAL A O 1
ATOM 854 N N . ILE A 1 106 ? 2.311 2.211 0.624 1.00 92.94 106 ILE A N 1
ATOM 855 C CA . ILE A 1 106 ? 1.770 2.203 1.989 1.00 92.94 106 ILE A CA 1
ATOM 856 C C . ILE A 1 106 ? 0.247 2.093 1.922 1.00 92.94 106 ILE A C 1
ATOM 858 O O . ILE A 1 106 ? -0.398 2.846 1.185 1.00 92.94 106 ILE A O 1
ATOM 862 N N . ILE A 1 107 ? -0.317 1.168 2.697 1.00 93.12 107 ILE A N 1
ATOM 863 C CA . ILE A 1 107 ? -1.759 0.955 2.828 1.00 93.12 107 ILE A CA 1
ATOM 864 C C . ILE A 1 107 ? -2.229 1.548 4.144 1.00 93.12 107 ILE A C 1
ATOM 866 O O . ILE A 1 107 ? -1.820 1.107 5.211 1.00 93.12 107 ILE A O 1
ATOM 870 N N . GLU A 1 108 ? -3.116 2.527 4.066 1.00 90.75 108 GLU A N 1
ATOM 871 C CA . GLU A 1 108 ? -3.753 3.137 5.222 1.00 90.75 108 GLU A CA 1
ATOM 872 C C . GLU A 1 108 ? -5.216 2.661 5.295 1.00 90.75 108 GLU A C 1
ATOM 874 O O . GLU A 1 108 ? -6.014 2.978 4.396 1.00 90.75 108 GLU A O 1
ATOM 879 N N . PRO A 1 109 ? -5.572 1.856 6.316 1.00 87.44 109 PRO A N 1
ATOM 880 C CA . PRO A 1 109 ? -6.953 1.454 6.566 1.00 87.44 109 PRO A CA 1
ATOM 881 C C . PRO A 1 109 ? -7.837 2.675 6.880 1.00 87.44 109 PRO A C 1
ATOM 883 O O . PRO A 1 109 ? -7.331 3.697 7.350 1.00 87.44 109 PRO A O 1
ATOM 886 N N . PRO A 1 110 ? -9.161 2.606 6.653 1.00 86.50 110 PRO A N 1
ATOM 887 C CA . PRO 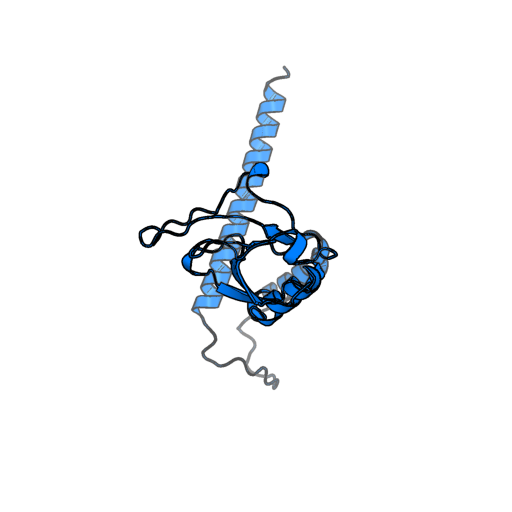A 1 110 ? -10.055 3.677 7.070 1.00 86.50 110 PRO A CA 1
ATOM 888 C C . PRO A 1 110 ? -10.043 3.819 8.595 1.00 86.50 110 PRO A C 1
ATOM 890 O O . PRO A 1 110 ? -10.072 2.829 9.325 1.00 86.50 110 PRO A O 1
ATOM 893 N N . VAL A 1 111 ? -10.061 5.059 9.081 1.00 73.81 111 VAL A N 1
ATOM 894 C CA . VAL A 1 111 ? -10.256 5.328 10.507 1.00 73.81 111 VAL A CA 1
ATOM 895 C C . VAL A 1 111 ? -11.694 4.955 10.861 1.00 73.81 111 VAL A C 1
ATOM 897 O O . VAL A 1 111 ? -12.641 5.572 10.371 1.00 73.81 111 VAL A O 1
ATOM 900 N N . ILE A 1 112 ? -11.863 3.924 11.687 1.00 64.25 112 ILE A N 1
ATOM 901 C CA . ILE A 1 112 ? -13.173 3.542 12.212 1.00 64.25 112 ILE A CA 1
ATOM 902 C C . ILE A 1 112 ? -13.534 4.551 13.303 1.00 64.25 112 ILE A C 1
ATOM 904 O O . ILE A 1 112 ? -12.985 4.519 14.404 1.00 64.25 112 ILE A O 1
ATOM 908 N N . ASP A 1 113 ? -14.457 5.461 12.997 1.00 51.09 113 ASP A N 1
ATOM 909 C CA . ASP A 1 113 ? -15.029 6.354 14.000 1.00 51.09 113 ASP A CA 1
ATOM 910 C C . ASP A 1 113 ? -16.028 5.577 14.873 1.00 51.09 113 ASP A C 1
ATOM 912 O O . ASP A 1 113 ? -17.204 5.400 14.540 1.00 51.09 113 ASP A O 1
ATOM 916 N N . ILE A 1 114 ? -15.530 5.076 16.002 1.00 53.66 114 ILE A N 1
ATOM 917 C CA . ILE A 1 114 ? -16.308 4.354 17.017 1.00 53.66 114 ILE A CA 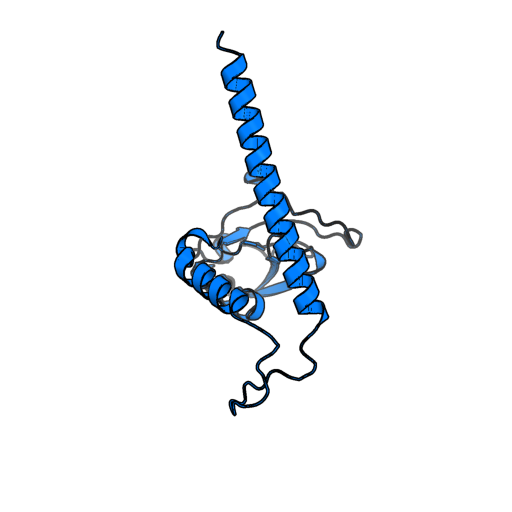1
ATOM 918 C C . ILE A 1 114 ? -17.374 5.222 17.713 1.00 53.66 114 ILE A C 1
ATOM 920 O O . ILE A 1 114 ? -18.209 4.674 18.434 1.00 53.66 114 ILE A O 1
ATOM 924 N N . SER A 1 115 ? -17.417 6.544 17.487 1.00 47.97 115 SER A N 1
ATOM 925 C CA . SER A 1 115 ? -18.398 7.433 18.135 1.00 47.97 115 SER A CA 1
ATOM 926 C C . SER A 1 115 ? -19.853 7.110 17.766 1.00 47.97 115 SER A C 1
ATOM 928 O O . SER A 1 115 ? -20.753 7.263 18.594 1.00 47.97 115 SER A O 1
ATOM 930 N N . ASN A 1 116 ? -20.090 6.563 16.570 1.00 45.25 116 ASN A N 1
ATOM 931 C CA . ASN A 1 116 ? -21.437 6.267 16.072 1.00 45.25 116 ASN A CA 1
ATOM 932 C C . ASN A 1 116 ? -21.941 4.856 16.430 1.00 45.25 116 ASN A C 1
ATOM 934 O O . ASN A 1 116 ? -23.106 4.544 16.193 1.00 45.25 116 ASN A O 1
ATOM 938 N N . GLN A 1 117 ? -21.102 4.007 17.040 1.00 46.66 117 GLN A N 1
ATOM 939 C CA . GLN A 1 117 ? -21.493 2.673 17.525 1.00 46.66 117 GLN A CA 1
ATOM 940 C C . GLN A 1 117 ? -21.886 2.660 19.011 1.00 46.66 117 GLN A C 1
ATOM 942 O O . GLN A 1 117 ? -21.950 1.596 19.628 1.00 46.66 117 GLN A O 1
ATOM 947 N N . SER A 1 118 ? -22.193 3.826 19.594 1.00 48.84 118 SER A N 1
ATOM 948 C CA . SER A 1 118 ? -22.583 3.974 21.006 1.00 48.84 118 SER A CA 1
ATOM 949 C C . SER A 1 118 ? -23.694 2.997 21.431 1.00 48.84 118 SER A C 1
ATOM 951 O O . SER A 1 118 ? -23.674 2.487 22.548 1.00 48.84 118 SER A O 1
ATOM 953 N N . THR A 1 119 ? -24.607 2.629 20.526 1.00 48.00 119 THR A N 1
ATOM 954 C CA . THR A 1 119 ? -25.672 1.654 20.810 1.00 48.00 119 THR A CA 1
ATOM 955 C C . THR A 1 119 ? -25.185 0.200 20.859 1.00 48.00 119 THR A C 1
ATOM 957 O O . THR A 1 119 ? -25.739 -0.590 21.619 1.00 48.00 119 THR A O 1
ATOM 960 N N . SER A 1 120 ? -24.163 -0.166 20.080 1.00 52.62 120 SER A N 1
ATOM 961 C CA . SER A 1 120 ? -23.571 -1.513 20.093 1.00 52.62 120 SER A CA 1
ATOM 962 C C . SER A 1 120 ? -22.597 -1.674 21.253 1.00 52.62 120 SER A C 1
ATOM 964 O O . SER A 1 120 ? -22.647 -2.685 21.941 1.00 52.62 120 SER A O 1
ATOM 966 N N . ILE A 1 121 ? -21.782 -0.652 21.540 1.00 52.56 121 ILE A N 1
ATOM 967 C CA . ILE A 1 121 ? -20.865 -0.670 22.687 1.00 52.56 121 ILE A CA 1
ATOM 968 C C . ILE A 1 121 ? -21.656 -0.681 23.995 1.00 52.56 121 ILE A C 1
ATOM 970 O O . ILE A 1 121 ? -21.376 -1.514 24.839 1.00 52.56 121 ILE A O 1
ATOM 974 N N . ALA A 1 122 ? -22.692 0.152 24.158 1.00 54.19 122 ALA A N 1
ATOM 975 C CA . ALA A 1 122 ? -23.502 0.137 25.380 1.00 54.19 122 ALA A CA 1
ATOM 976 C C . ALA A 1 122 ? -24.234 -1.199 25.595 1.00 54.19 122 ALA A C 1
ATOM 978 O O . ALA A 1 122 ? -24.350 -1.643 26.733 1.00 54.19 122 ALA A O 1
ATOM 979 N N . LYS A 1 123 ? -24.691 -1.859 24.519 1.00 54.81 123 LYS A N 1
ATOM 980 C CA . LYS A 1 123 ? -25.263 -3.212 24.597 1.00 54.81 123 LYS A CA 1
ATOM 981 C C . LYS A 1 123 ? -24.217 -4.247 24.991 1.00 54.81 123 LYS A C 1
ATOM 983 O O . LYS A 1 123 ? -24.463 -5.001 25.915 1.00 54.81 123 LYS A O 1
ATOM 988 N N . ILE A 1 124 ? -23.042 -4.228 24.363 1.00 57.81 124 ILE A N 1
ATOM 989 C CA . ILE A 1 124 ? -21.940 -5.136 24.706 1.00 57.81 124 ILE A CA 1
ATOM 990 C C . ILE A 1 124 ? -21.485 -4.911 26.154 1.00 57.81 124 ILE A C 1
ATOM 992 O O . ILE A 1 124 ? -21.286 -5.878 26.879 1.00 57.81 124 ILE A O 1
ATOM 996 N N . THR A 1 125 ? -21.375 -3.659 26.606 1.00 56.19 125 THR A N 1
ATOM 997 C CA . THR A 1 125 ? -21.025 -3.327 27.993 1.00 56.19 125 THR A CA 1
ATOM 998 C C . THR A 1 125 ? -22.102 -3.806 28.961 1.00 56.19 125 THR A C 1
ATOM 1000 O O . THR A 1 125 ? -21.764 -4.428 29.959 1.00 56.19 125 THR A O 1
ATOM 1003 N N . HIS A 1 126 ? -23.387 -3.604 28.653 1.00 60.50 126 HIS A N 1
ATOM 1004 C CA . HIS A 1 126 ? -24.488 -4.102 29.481 1.00 60.50 126 HIS A CA 1
ATOM 1005 C C . HIS A 1 126 ? -24.529 -5.637 29.530 1.00 60.50 126 HIS A C 1
ATOM 1007 O O . HIS A 1 126 ? -24.709 -6.222 30.596 1.00 60.50 126 HIS A O 1
ATOM 1013 N N . ASP A 1 127 ? -24.308 -6.296 28.393 1.00 54.47 127 ASP A N 1
ATOM 1014 C CA . ASP A 1 127 ? -24.279 -7.754 28.288 1.00 54.47 127 ASP A CA 1
ATOM 1015 C C . ASP A 1 127 ? -23.047 -8.345 29.000 1.00 54.47 127 ASP A C 1
ATOM 1017 O O . ASP A 1 127 ? -23.156 -9.400 29.620 1.00 54.47 127 ASP A O 1
ATOM 1021 N N . MET A 1 128 ? -21.898 -7.654 28.988 1.00 54.03 128 MET A N 1
ATOM 1022 C CA . MET A 1 128 ? -20.694 -8.034 29.744 1.00 54.03 128 MET A CA 1
ATOM 1023 C C . MET A 1 128 ? -20.827 -7.774 31.249 1.00 54.03 128 MET A C 1
ATOM 1025 O O . MET A 1 128 ? -20.346 -8.582 32.039 1.00 54.03 128 MET A O 1
ATOM 1029 N N . GLU A 1 129 ? -21.473 -6.682 31.663 1.00 57.41 129 GLU A N 1
ATOM 1030 C CA . GLU A 1 129 ? -21.745 -6.378 33.077 1.00 57.41 129 GLU A CA 1
ATOM 1031 C C . GLU A 1 129 ? -22.755 -7.361 33.686 1.00 57.41 129 GLU A C 1
ATOM 1033 O O . GLU A 1 129 ? -22.617 -7.753 34.844 1.00 57.41 129 GLU A O 1
ATOM 1038 N N . ASN A 1 130 ? -23.724 -7.820 32.890 1.00 55.31 130 ASN A N 1
ATOM 1039 C CA . ASN A 1 130 ? -24.682 -8.856 33.279 1.00 55.31 130 ASN A CA 1
ATOM 1040 C C . ASN A 1 130 ? -24.131 -10.288 33.130 1.00 55.31 130 ASN A C 1
ATOM 1042 O O . ASN A 1 130 ? -24.807 -11.247 33.517 1.00 55.31 130 ASN A O 1
ATOM 1046 N N . PHE A 1 131 ? -22.921 -10.467 32.586 1.00 52.62 131 PHE A N 1
ATOM 1047 C CA . PHE A 1 131 ? -22.293 -11.778 32.441 1.00 52.62 131 PHE A CA 1
ATOM 1048 C C . PHE A 1 131 ? -21.733 -12.257 33.790 1.00 52.62 131 PHE A C 1
ATOM 1050 O O . PHE A 1 131 ? -20.553 -12.103 34.107 1.00 52.62 131 PHE A O 1
ATOM 1057 N N . SER A 1 132 ? -22.602 -12.851 34.608 1.00 53.22 132 SER A N 1
ATOM 1058 C CA . SER A 1 132 ? -22.212 -13.593 35.809 1.00 53.22 132 SER A CA 1
ATOM 1059 C C . SER A 1 132 ? -21.802 -15.022 35.433 1.00 53.22 132 SER A C 1
ATOM 1061 O O . SER A 1 132 ? -22.589 -15.768 34.846 1.00 53.22 132 SER A O 1
ATOM 1063 N N . LEU A 1 133 ? -20.575 -15.423 35.791 1.00 47.94 133 LEU A N 1
ATOM 1064 C CA . LEU A 1 133 ? -20.072 -16.791 35.589 1.00 47.94 133 LEU A CA 1
ATOM 1065 C C . LEU A 1 133 ? -20.737 -17.839 36.503 1.00 47.94 133 LEU A C 1
ATOM 1067 O O . LEU A 1 133 ? -20.462 -19.028 36.350 1.00 47.94 133 LEU A O 1
ATOM 1071 N N . ASP A 1 134 ? -21.623 -17.439 37.417 1.00 47.91 134 ASP A N 1
ATOM 1072 C CA . ASP A 1 134 ? -22.147 -18.335 38.454 1.00 47.91 134 ASP A CA 1
ATOM 1073 C C . ASP A 1 134 ? -23.387 -19.132 38.009 1.00 47.91 134 ASP A C 1
ATOM 1075 O O . ASP A 1 134 ? -23.870 -19.982 38.754 1.00 47.91 134 ASP A O 1
ATOM 1079 N N . ASN A 1 135 ? -23.906 -18.901 36.793 1.00 51.88 135 ASN A N 1
ATOM 1080 C CA . ASN A 1 135 ? -25.206 -19.440 36.371 1.00 51.88 135 ASN A CA 1
ATOM 1081 C C . ASN A 1 135 ? -25.165 -20.418 35.180 1.00 51.88 135 ASN A C 1
ATOM 1083 O O . ASN A 1 135 ? -26.130 -20.527 34.425 1.00 51.88 135 ASN A O 1
ATOM 1087 N N . GLN A 1 136 ? -24.068 -21.166 35.014 1.00 47.78 136 GLN A N 1
ATOM 1088 C CA . GLN A 1 136 ? -24.010 -22.325 34.107 1.00 47.78 136 GLN A CA 1
ATOM 1089 C C . GLN A 1 136 ? -24.020 -23.661 34.862 1.00 47.78 136 GLN A C 1
ATOM 1091 O O . GLN A 1 136 ? -23.160 -24.520 34.698 1.00 47.78 136 GLN A O 1
ATOM 1096 N N . MET A 1 137 ? -25.070 -23.886 35.642 1.00 36.19 137 MET A N 1
ATOM 1097 C CA . MET A 1 137 ? -25.698 -25.201 35.690 1.00 36.19 137 MET A CA 1
ATOM 1098 C C . MET A 1 137 ? -27.167 -24.943 35.368 1.00 36.19 137 MET A C 1
ATOM 1100 O O . MET A 1 137 ? -27.809 -24.178 36.076 1.00 36.19 137 MET A O 1
ATOM 1104 N N . ASN A 1 138 ? -27.688 -25.564 34.306 1.00 48.31 138 ASN A N 1
ATOM 1105 C CA . ASN A 1 138 ? -29.102 -25.555 33.887 1.00 48.31 138 ASN A CA 1
ATOM 1106 C C . ASN A 1 138 ? -29.492 -24.568 32.767 1.00 48.31 138 ASN A C 1
ATOM 1108 O O . ASN A 1 138 ? -30.497 -23.874 32.872 1.00 48.31 138 ASN A O 1
ATOM 1112 N N . ALA A 1 139 ? -28.798 -24.585 31.628 1.00 32.41 139 ALA A N 1
ATOM 1113 C CA . ALA A 1 139 ? -29.462 -24.317 30.347 1.00 32.41 139 ALA A CA 1
ATOM 1114 C C . ALA A 1 139 ? -28.718 -25.010 29.200 1.00 32.41 139 ALA A C 1
ATOM 1116 O O . ALA A 1 139 ? -27.549 -24.740 28.944 1.00 32.41 139 ALA A O 1
ATOM 1117 N N . SER A 1 140 ? -29.406 -25.921 28.508 1.00 43.56 140 SER A N 1
ATOM 1118 C CA . SER A 1 140 ? -28.943 -26.496 27.244 1.00 43.56 140 SER A CA 1
ATOM 1119 C C . SER A 1 140 ? -28.952 -25.424 26.154 1.00 43.56 140 SER A C 1
ATOM 1121 O O . SER A 1 140 ? -29.989 -25.182 25.544 1.00 43.56 140 SER A O 1
ATOM 1123 N N . VAL A 1 141 ? -27.798 -24.817 25.883 1.00 33.97 141 VAL A N 1
ATOM 1124 C CA . VAL A 1 141 ? -27.492 -24.195 24.587 1.00 33.97 141 VAL A CA 1
ATOM 1125 C C . VAL A 1 141 ? -26.044 -24.552 24.242 1.00 33.97 141 VAL A C 1
ATOM 1127 O O . VAL A 1 141 ? -25.149 -24.225 25.021 1.00 33.97 141 VAL A O 1
ATOM 1130 N N . PRO A 1 142 ? -25.762 -25.221 23.110 1.00 38.72 142 PRO A N 1
ATOM 1131 C CA . PRO A 1 142 ? -24.397 -25.501 22.710 1.00 38.72 142 PRO A CA 1
ATOM 1132 C C . PRO A 1 142 ? -23.848 -24.272 21.979 1.00 38.72 142 PRO A C 1
ATOM 1134 O O . PRO A 1 142 ? -23.951 -24.170 20.760 1.00 38.72 142 PRO A O 1
ATOM 1137 N N . VAL A 1 143 ? -23.258 -23.325 22.709 1.00 34.94 143 VAL A N 1
ATOM 1138 C CA . VAL A 1 143 ? -22.256 -22.439 22.103 1.00 34.94 143 VAL A CA 1
ATOM 1139 C C . VAL A 1 143 ? -20.931 -23.168 22.248 1.00 34.94 143 VAL A C 1
ATOM 1141 O O . VAL A 1 143 ? -20.338 -23.213 23.323 1.00 34.94 143 VAL A O 1
ATOM 1144 N N . SER A 1 144 ? -20.503 -23.820 21.169 1.00 39.84 144 SER A N 1
ATOM 1145 C CA . SER A 1 144 ? -19.209 -24.485 21.078 1.00 39.84 144 SER A CA 1
ATOM 1146 C C . SER A 1 144 ? -18.089 -23.443 21.038 1.00 39.84 144 SER A C 1
ATOM 1148 O O . SER A 1 144 ? -17.510 -23.172 19.988 1.00 39.84 144 SER A O 1
ATOM 1150 N N . LEU A 1 145 ? -17.782 -22.847 22.184 1.00 35.47 145 LEU A N 1
ATOM 1151 C CA . LEU A 1 145 ? -16.459 -22.296 22.427 1.00 35.47 145 LEU A CA 1
ATOM 1152 C C . LEU A 1 145 ? -15.663 -23.382 23.143 1.00 35.47 145 LEU A C 1
ATOM 1154 O O . LEU A 1 145 ? -16.076 -23.908 24.174 1.00 35.47 145 LEU A O 1
ATOM 1158 N N . SER A 1 146 ? -14.559 -23.777 22.511 1.00 35.50 146 SER A N 1
ATOM 1159 C CA . SER A 1 146 ? -13.615 -24.763 23.032 1.00 35.50 146 SER A CA 1
ATOM 1160 C C . SER A 1 146 ? -13.291 -24.464 24.506 1.00 35.50 146 SER A C 1
ATOM 1162 O O . SER A 1 146 ? -12.988 -23.309 24.814 1.00 35.50 146 SER A O 1
ATOM 1164 N N . PRO A 1 147 ? -13.272 -25.470 25.406 1.00 42.31 147 PRO A N 1
ATOM 1165 C CA . PRO A 1 147 ? -12.942 -25.286 26.826 1.00 42.31 147 PRO A CA 1
ATOM 1166 C C . PRO A 1 147 ? -11.565 -24.650 27.080 1.00 42.31 147 PRO A C 1
ATOM 1168 O O . PRO A 1 147 ? -11.277 -24.217 28.190 1.00 42.31 147 PRO A O 1
ATOM 1171 N N . ASN A 1 148 ? -10.718 -24.577 26.047 1.00 44.84 148 ASN A N 1
ATOM 1172 C CA . ASN A 1 148 ? -9.387 -23.982 26.093 1.00 44.84 148 ASN A CA 1
ATOM 1173 C C . ASN A 1 148 ? -9.340 -22.530 25.591 1.00 44.84 148 ASN A C 1
ATOM 1175 O O . ASN A 1 148 ? -8.247 -22.002 25.387 1.00 44.84 148 ASN A O 1
ATOM 1179 N N . PHE A 1 149 ? -10.481 -21.866 25.371 1.00 49.06 149 PHE A N 1
ATOM 1180 C CA . PHE A 1 149 ? -10.513 -20.467 24.939 1.00 49.06 149 PHE A CA 1
ATOM 1181 C C . PHE A 1 149 ? -10.258 -19.500 26.117 1.00 49.06 149 PHE A C 1
ATOM 1183 O O . PHE A 1 149 ? -11.134 -18.801 26.612 1.00 49.06 149 PHE A O 1
ATOM 1190 N N . PHE A 1 150 ? -8.994 -19.532 26.548 1.00 52.19 150 PHE A N 1
ATOM 1191 C CA . PHE A 1 150 ? -8.147 -18.462 27.079 1.00 52.19 150 PHE A CA 1
ATOM 1192 C C . PHE A 1 150 ? -8.584 -17.664 28.329 1.00 52.19 150 PHE A C 1
ATOM 1194 O O . PHE A 1 150 ? -9.011 -16.512 28.226 1.00 52.19 150 PHE A O 1
ATOM 1201 N N . PRO A 1 151 ? -8.250 -18.168 29.534 1.00 53.97 151 PRO A N 1
ATOM 1202 C CA . PRO A 1 151 ? -8.151 -17.357 30.753 1.00 53.97 151 PRO A CA 1
ATOM 1203 C C . PRO A 1 151 ? -7.226 -16.136 30.598 1.00 53.97 151 PRO A C 1
ATOM 1205 O O . PRO A 1 151 ? -7.510 -15.071 31.143 1.00 53.97 151 PRO A O 1
ATOM 1208 N N . GLU A 1 152 ? -6.150 -16.261 29.811 1.00 55.00 152 GLU A N 1
ATOM 1209 C CA . GLU A 1 152 ? -5.200 -15.161 29.595 1.00 55.00 152 GLU A CA 1
ATOM 1210 C C . GLU A 1 152 ? -5.777 -14.060 28.701 1.00 55.00 152 GLU A C 1
ATOM 1212 O O . GLU A 1 152 ? -5.534 -12.883 28.938 1.00 55.00 152 GLU A O 1
ATOM 1217 N N . PHE A 1 153 ? -6.627 -14.412 27.734 1.00 58.41 153 PHE A N 1
ATOM 1218 C CA . PHE A 1 153 ? -7.324 -13.421 26.915 1.00 58.41 153 PHE A CA 1
ATOM 1219 C C . PHE A 1 153 ? -8.301 -12.594 27.760 1.00 58.41 153 PHE A C 1
ATOM 1221 O O . PHE A 1 153 ? -8.334 -11.373 27.646 1.00 58.41 153 PHE A O 1
ATOM 1228 N N . LEU A 1 154 ? -9.030 -13.229 28.686 1.00 54.75 154 LEU A N 1
ATOM 1229 C CA . LEU A 1 154 ? -9.902 -12.518 29.631 1.00 54.75 154 LEU A CA 1
ATOM 1230 C C . LEU A 1 154 ? -9.120 -11.598 30.574 1.00 54.75 154 LEU A C 1
ATOM 1232 O O . LEU A 1 154 ? -9.597 -10.514 30.916 1.00 54.75 154 LEU A O 1
ATOM 1236 N N . LYS A 1 155 ? -7.924 -12.014 30.993 1.00 65.31 155 LYS A N 1
ATOM 1237 C CA . LYS A 1 155 ? -7.030 -11.187 31.806 1.00 65.31 155 LYS A CA 1
ATOM 1238 C C . LYS A 1 155 ? -6.545 -9.965 31.025 1.00 65.31 155 LYS A C 1
ATOM 1240 O O . LYS A 1 155 ? -6.678 -8.856 31.531 1.00 65.31 155 LYS A O 1
ATOM 1245 N N . ILE A 1 156 ? -6.108 -10.160 29.780 1.00 67.50 156 ILE A N 1
ATOM 1246 C CA . ILE A 1 156 ? -5.706 -9.079 28.868 1.00 67.50 156 ILE A CA 1
ATOM 1247 C C . ILE A 1 156 ? -6.865 -8.101 28.641 1.00 67.50 156 ILE A C 1
ATOM 1249 O O . ILE A 1 156 ? -6.675 -6.891 28.711 1.00 67.50 156 ILE A O 1
ATOM 1253 N N . LEU A 1 157 ? -8.086 -8.598 28.428 1.00 60.50 157 LEU A N 1
ATOM 1254 C CA . LEU A 1 157 ? -9.261 -7.739 28.261 1.00 60.50 157 LEU A CA 1
ATOM 1255 C C . LEU A 1 157 ? -9.567 -6.910 29.516 1.00 60.50 157 LEU A C 1
ATOM 1257 O O . LEU A 1 157 ? -9.864 -5.720 29.403 1.00 60.50 157 LEU A O 1
ATOM 1261 N N . LYS A 1 158 ? -9.473 -7.510 30.710 1.00 65.81 158 LYS A N 1
ATOM 1262 C CA . LYS A 1 158 ? -9.665 -6.790 31.980 1.00 65.81 158 LYS A CA 1
ATOM 1263 C C . LYS A 1 158 ? -8.595 -5.725 32.195 1.00 65.81 158 LYS A C 1
ATOM 1265 O O . LYS A 1 158 ? -8.922 -4.604 32.574 1.00 65.81 158 LYS A O 1
ATOM 1270 N N . GLU A 1 159 ? -7.341 -6.063 31.927 1.00 75.12 159 GLU A N 1
ATOM 1271 C CA . GLU A 1 159 ? -6.206 -5.155 32.076 1.00 75.12 159 GLU A CA 1
ATOM 1272 C C . GLU A 1 159 ? -6.310 -3.975 31.101 1.00 75.12 159 GLU A C 1
ATOM 1274 O O . GLU A 1 159 ? -6.232 -2.820 31.517 1.00 75.12 159 GLU A O 1
ATOM 1279 N N . ASN A 1 160 ? -6.646 -4.241 29.835 1.00 65.88 160 ASN A N 1
ATOM 1280 C CA . ASN A 1 160 ? -6.893 -3.202 28.836 1.00 65.88 160 ASN A CA 1
ATOM 1281 C C . ASN A 1 160 ? -8.088 -2.309 29.206 1.00 65.88 160 ASN A C 1
ATOM 1283 O O . ASN A 1 160 ? -8.024 -1.092 29.030 1.00 65.88 160 ASN A O 1
ATOM 1287 N N . SER A 1 161 ? -9.166 -2.880 29.756 1.00 77.12 161 SER A N 1
ATOM 1288 C CA . SER A 1 161 ? -10.313 -2.095 30.230 1.00 77.12 161 SER A CA 1
ATOM 1289 C C . SER A 1 161 ? -9.934 -1.145 31.367 1.00 77.12 161 SER A C 1
ATOM 1291 O O . SER A 1 161 ? -10.432 -0.017 31.397 1.00 77.12 161 SER A O 1
ATOM 1293 N N . GLU A 1 162 ? -9.082 -1.579 32.294 1.00 80.94 162 GLU A N 1
ATOM 1294 C CA . GLU A 1 162 ? -8.645 -0.748 33.414 1.00 80.94 162 GLU A CA 1
ATOM 1295 C C . GLU A 1 162 ? -7.679 0.346 32.946 1.00 80.94 162 GLU A C 1
ATOM 1297 O O . GLU A 1 162 ? -7.853 1.510 33.302 1.00 80.94 162 GLU A O 1
ATOM 1302 N N . ILE A 1 163 ? -6.743 0.022 32.049 1.00 83.06 163 ILE A N 1
ATOM 1303 C CA . ILE A 1 163 ? -5.847 1.009 31.425 1.00 83.06 163 ILE A CA 1
ATOM 1304 C C . ILE A 1 163 ? -6.658 2.120 30.742 1.00 83.06 163 ILE A C 1
ATOM 1306 O O . ILE A 1 163 ? -6.388 3.304 30.954 1.00 83.06 163 ILE A O 1
ATOM 1310 N N . MET A 1 164 ? -7.703 1.766 29.987 1.00 72.44 164 MET A N 1
ATOM 1311 C CA . MET A 1 164 ? -8.567 2.749 29.322 1.00 72.44 164 MET A CA 1
ATOM 1312 C C . MET A 1 164 ? -9.307 3.657 30.312 1.00 72.44 164 MET A C 1
ATOM 1314 O O . MET A 1 164 ? -9.422 4.864 30.070 1.00 72.44 164 MET A O 1
ATOM 1318 N N . LYS A 1 165 ? -9.763 3.118 31.451 1.00 81.69 165 LYS A N 1
ATOM 1319 C CA . LYS A 1 165 ? -10.350 3.923 32.535 1.00 81.69 165 LYS A CA 1
ATOM 1320 C C . LYS A 1 165 ? -9.331 4.908 33.105 1.00 81.69 165 LYS A C 1
ATOM 1322 O O . LYS A 1 165 ? -9.647 6.090 33.223 1.00 81.69 165 LYS A O 1
ATOM 1327 N N . GLN A 1 166 ? -8.109 4.456 33.383 1.00 79.50 166 GLN A N 1
ATOM 1328 C CA . GLN A 1 166 ? -7.054 5.304 33.951 1.00 79.50 166 GLN A CA 1
ATOM 1329 C C . GLN A 1 166 ? -6.613 6.422 32.995 1.00 79.50 166 GLN A C 1
ATOM 1331 O O . GLN A 1 166 ? -6.435 7.567 33.422 1.00 79.50 166 GLN A O 1
ATOM 1336 N N . ILE A 1 167 ? -6.503 6.131 31.694 1.00 80.44 167 ILE A N 1
ATOM 1337 C CA . ILE A 1 167 ? -6.189 7.136 30.665 1.00 80.44 167 ILE A CA 1
ATOM 1338 C C . ILE A 1 167 ? -7.297 8.190 30.596 1.00 80.44 167 ILE A C 1
ATOM 1340 O O . ILE A 1 167 ? -7.015 9.388 30.617 1.00 80.44 167 ILE A O 1
ATOM 1344 N N . THR A 1 168 ? -8.558 7.755 30.569 1.00 84.44 168 THR A N 1
ATOM 1345 C CA . THR A 1 168 ? -9.716 8.661 30.508 1.00 84.44 168 THR A CA 1
ATOM 1346 C C . THR A 1 168 ? -9.757 9.584 31.725 1.00 84.44 168 THR A C 1
ATOM 1348 O O . THR A 1 168 ? -9.931 10.794 31.584 1.00 84.44 168 THR A O 1
ATOM 1351 N N . LEU A 1 169 ? -9.524 9.034 32.920 1.00 86.75 169 LEU A N 1
ATOM 1352 C CA . LEU A 1 169 ? -9.503 9.806 34.161 1.00 86.75 169 LEU A CA 1
ATOM 1353 C C . LEU A 1 169 ? -8.364 10.837 34.172 1.00 86.75 169 LEU A C 1
ATOM 1355 O O . LEU A 1 169 ? -8.571 11.990 34.553 1.00 86.75 169 LEU A O 1
ATOM 1359 N N . SER A 1 170 ? -7.181 10.436 33.704 1.00 81.94 170 SER A N 1
ATOM 1360 C CA . SER A 1 170 ? -6.000 11.302 33.621 1.00 81.94 170 SER A CA 1
ATOM 1361 C C . SER A 1 170 ? -6.206 12.457 32.635 1.00 81.94 170 SER A C 1
ATOM 1363 O O . SER A 1 170 ? -5.846 13.598 32.928 1.00 81.94 170 SER A O 1
ATOM 1365 N N . LEU A 1 171 ? -6.846 12.195 31.490 1.00 81.50 171 LEU A N 1
ATOM 1366 C CA . LEU A 1 171 ? -7.194 13.225 30.506 1.00 81.50 171 LEU A CA 1
ATOM 1367 C C . LEU A 1 171 ? -8.216 14.230 31.059 1.00 81.50 171 LEU A C 1
ATOM 1369 O O . LEU A 1 171 ? -8.072 15.435 30.834 1.00 81.50 171 LEU A O 1
ATOM 1373 N N . GLU A 1 172 ? -9.213 13.767 31.817 1.00 82.44 172 GLU A N 1
ATOM 1374 C CA . GLU A 1 172 ? -10.210 14.645 32.441 1.00 82.44 172 GLU A CA 1
ATOM 1375 C C . GLU A 1 172 ? -9.575 15.525 33.535 1.00 82.44 172 GLU A C 1
ATOM 1377 O O . GLU A 1 172 ? -9.851 16.725 33.617 1.00 82.44 172 GLU A O 1
ATOM 1382 N N . GLN A 1 173 ? -8.652 14.970 34.328 1.00 85.56 173 GLN A N 1
ATOM 1383 C CA . GLN A 1 173 ? -7.886 15.722 35.328 1.00 85.56 173 GLN A CA 1
ATOM 1384 C C . GLN A 1 173 ? -6.983 16.788 34.694 1.00 85.56 173 GLN A C 1
ATOM 1386 O O . GLN A 1 173 ? -6.971 17.929 35.156 1.00 85.56 173 GLN A O 1
ATOM 1391 N N . GLU A 1 174 ? -6.256 16.458 33.623 1.00 82.50 174 GLU A N 1
ATOM 1392 C CA . GLU A 1 174 ? -5.419 17.410 32.874 1.00 82.50 174 GLU A CA 1
ATOM 1393 C C . GLU A 1 174 ? -6.266 18.560 32.303 1.00 82.50 174 GLU A C 1
ATOM 1395 O O . GLU A 1 174 ? -5.891 19.732 32.393 1.00 82.50 174 GLU A O 1
ATOM 1400 N N . LYS A 1 175 ? -7.448 18.238 31.764 1.00 81.88 175 LYS A N 1
ATOM 1401 C CA . LYS A 1 175 ? -8.404 19.217 31.232 1.00 81.88 175 LYS A CA 1
ATOM 1402 C C . LYS A 1 175 ? -8.943 20.141 32.323 1.00 81.88 175 LYS A C 1
ATOM 1404 O O . LYS A 1 175 ? -9.068 21.342 32.090 1.00 81.88 175 LYS A O 1
ATOM 1409 N N . ASN A 1 176 ? -9.237 19.610 33.507 1.00 78.62 176 ASN A N 1
ATOM 1410 C CA . ASN A 1 176 ? -9.701 20.409 34.640 1.00 78.62 176 ASN A CA 1
ATOM 1411 C C . ASN A 1 176 ? -8.583 21.291 35.209 1.00 78.62 176 ASN A C 1
ATOM 1413 O O . ASN A 1 176 ? -8.815 22.478 35.431 1.00 78.62 176 ASN A O 1
ATOM 1417 N N . ARG A 1 177 ? -7.350 20.776 35.299 1.00 78.19 177 ARG A N 1
ATOM 1418 C CA . ARG A 1 177 ? -6.171 21.558 35.705 1.00 78.19 177 ARG A CA 1
ATOM 1419 C C . ARG A 1 177 ? -5.932 22.745 34.768 1.00 78.19 177 ARG A C 1
ATOM 1421 O O . ARG A 1 177 ? -5.732 23.863 35.229 1.00 78.19 177 ARG A O 1
ATOM 1428 N N . LYS A 1 178 ? -6.009 22.533 33.448 1.00 79.06 178 LYS A N 1
ATOM 1429 C CA . LYS A 1 178 ? -5.855 23.612 32.453 1.00 79.06 178 LYS A CA 1
ATOM 1430 C C . LYS A 1 178 ? -6.942 24.686 32.583 1.00 79.06 178 LYS A C 1
ATOM 1432 O O . LYS A 1 178 ? -6.624 25.870 32.548 1.00 79.06 178 LYS A O 1
ATOM 1437 N N . LYS A 1 179 ? -8.195 24.287 32.826 1.00 74.81 179 LYS A N 1
ATOM 1438 C CA . LYS A 1 179 ? -9.308 25.226 33.068 1.00 74.81 179 LYS A CA 1
ATOM 1439 C C . LYS A 1 179 ? -9.133 26.051 34.349 1.00 74.81 179 LYS A C 1
ATOM 1441 O O . LYS A 1 179 ? -9.584 27.192 34.395 1.00 74.81 179 LYS A O 1
ATOM 1446 N N . GLU A 1 180 ? -8.523 25.492 35.392 1.00 72.12 180 GLU A N 1
ATOM 1447 C CA . GLU A 1 180 ? -8.232 26.221 36.635 1.00 72.12 180 GLU A CA 1
ATOM 1448 C C . GLU A 1 180 ? -7.095 27.236 36.453 1.00 72.12 180 GLU A C 1
ATOM 1450 O O . GLU A 1 180 ? -7.215 28.369 36.917 1.00 72.12 180 GLU A O 1
ATOM 1455 N N . PHE A 1 181 ? -6.050 26.885 35.695 1.00 64.88 181 PHE A N 1
ATOM 1456 C CA . PHE A 1 181 ? -4.974 27.817 35.331 1.00 64.88 181 PHE A CA 1
ATOM 1457 C C . PHE A 1 181 ? -5.467 28.998 34.479 1.00 64.88 181 PHE A C 1
ATOM 1459 O O . PHE A 1 181 ? -5.042 30.131 34.698 1.00 64.88 181 PHE A O 1
ATOM 1466 N N . GLU A 1 182 ? -6.394 28.771 33.545 1.00 64.69 182 GLU A N 1
ATOM 1467 C CA . GLU A 1 182 ? -6.987 29.849 32.738 1.00 64.69 182 GLU A CA 1
ATOM 1468 C C . GLU A 1 182 ? -7.884 30.783 33.569 1.00 64.69 182 GLU A C 1
ATOM 1470 O O . GLU A 1 182 ? -7.906 31.992 33.335 1.00 64.69 182 GLU A O 1
ATOM 1475 N N . LYS A 1 183 ? -8.572 30.261 34.594 1.00 61.22 183 LYS A N 1
ATOM 1476 C CA . LYS A 1 183 ? -9.375 31.082 35.517 1.00 61.22 183 LYS A CA 1
ATOM 1477 C C . LYS A 1 183 ? -8.524 31.914 36.483 1.00 61.22 183 LYS A C 1
ATOM 1479 O O . LYS A 1 183 ? -8.949 33.004 36.850 1.00 61.22 183 LYS A O 1
ATOM 1484 N N . GLY A 1 184 ? -7.337 31.438 36.864 1.00 57.62 184 GLY A N 1
ATOM 1485 C CA . GLY A 1 184 ? -6.424 32.146 37.773 1.00 57.62 184 GLY A CA 1
ATOM 1486 C C . GLY A 1 184 ? -5.696 33.355 37.168 1.00 57.62 184 GLY A C 1
ATOM 1487 O O . GLY A 1 184 ? -5.213 34.193 37.917 1.00 57.62 184 GLY A O 1
ATOM 1488 N N . ASN A 1 185 ? -5.647 33.482 35.837 1.00 56.69 185 ASN A N 1
ATOM 1489 C CA . ASN A 1 185 ? -4.961 34.582 35.136 1.00 56.69 185 ASN A CA 1
ATOM 1490 C C . ASN A 1 185 ? -5.881 35.760 34.746 1.00 56.69 185 ASN A C 1
ATOM 1492 O O . ASN A 1 185 ? -5.455 36.641 34.002 1.00 56.69 185 ASN A O 1
ATOM 1496 N N . THR A 1 186 ? -7.135 35.784 35.216 1.00 56.75 186 THR A N 1
ATOM 1497 C CA . THR A 1 186 ? -8.109 36.853 34.895 1.00 56.75 186 THR A CA 1
ATOM 1498 C C . THR A 1 186 ? -8.520 37.677 36.125 1.00 56.75 186 THR A C 1
ATOM 1500 O O . THR A 1 186 ? -9.634 38.198 36.169 1.00 56.75 186 THR A O 1
ATOM 1503 N N . GLN A 1 187 ? -7.653 37.799 37.135 1.00 47.75 187 GLN A N 1
ATOM 1504 C CA . GLN A 1 187 ? -7.926 38.614 38.324 1.00 47.75 187 GLN A CA 1
ATOM 1505 C C . GLN A 1 187 ? -6.780 39.564 38.655 1.00 47.75 187 GLN A C 1
ATOM 1507 O O . GLN A 1 187 ? -5.611 39.135 38.547 1.00 47.75 187 GLN A O 1
#

Secondary structure (DSSP, 8-state):
----EEEEEEEETTS-GGG-EEEEEETTSBHHHHHHHHHHHTTTTTTTS-GGG-EEEEEEEE--TT--S--------GGG-EEPPTTSBSTTT-SSPPPTTEEEEEEE-----GGGGHHHHHHHHHHHHT--GGG-SS--------TTS-HHHHHHHHHHHHHHHHHHHHHHHHHHHHHHHHHHT--

Nearest PDB structures (foldseek):
  4icv-assembly1_A  TM=7.615E-01  e=1.973E-03  Homo sapiens
  4m8n-assembly2_B  TM=6.152E-01  e=1.853E-03  Danio rerio
  8a9i-assembly1_A  TM=6.643E-01  e=1.646E-01  Mus musculus
  7r26-assembly1_A  TM=5.374E-01  e=2.405E-01  Mus musculus
  7z74-assembly1_A  TM=5.118E-01  e=4.819E-01  Mus musculus